Protein AF-A0A383BVF6-F1 (afdb_monomer_lite)

Radius of gyration: 26.87 Å; chains: 1; bounding box: 65×28×79 Å

Foldseek 3Di:
DDKDKFLDDDKAFQQAEQPWDWDLPDPDPVPTDTDGPGPRDIGRAWIKIKDKDKDKDWDDPDVQKIKMKIKMKMKMKTGDDDVQCSHHRLQAKIKIKIKIKIKIKIWGCPDPFKIKIKIKMKIKMKIKIGSDPDLQDPPAWFCNQQDCPNPSHRRHHHFFKIKIKIKMKIKIKMKIWGDPDPVDIDIDIKIKIKMKMWIKIFGWHFPCVPHDDPDPRDGGTDTDDDPPDPGIDTDIDIDMDMDD

Sequence (244 aa):
LRSQNNNGHLNAYRIFNVDDVNFFWLNDSSLWHSTKSGDSSHVPMNTSNNLSVLGKLSFNVFRGIRFSALYSYSDDSWFGYDHSFKYNPDGRAGSYKNTHYTALQLNHMITPKLFYELKLSSVNNYSGVYLYKDPLDTNYIHDFHLNNYGSGFFTGGQQKDHTKRTMIDETYKFDLTWQANHSHSFKLGILSIAHDIDNKWRQIRNKFEGEYVEDPLTYEPEVFGGDSTVYADIYEVKPQEAAA

pLDDT: mean 94.11, std 5.58, range [62.75, 98.62]

Organism: NCBI:txid408172

Structure (mmCIF, N/CA/C/O backbone):
data_AF-A0A383BVF6-F1
#
_entry.id   AF-A0A383BVF6-F1
#
loop_
_atom_site.group_PDB
_atom_site.id
_atom_site.type_symbol
_atom_site.label_atom_id
_atom_site.label_alt_id
_atom_site.label_comp_id
_atom_site.label_asym_id
_atom_site.label_entity_id
_atom_site.label_seq_id
_atom_site.pdbx_PDB_ins_code
_atom_site.Cartn_x
_atom_site.Cartn_y
_atom_site.Cartn_z
_atom_site.occupancy
_atom_site.B_iso_or_equiv
_atom_site.auth_seq_id
_atom_site.auth_comp_id
_atom_site.auth_asym_id
_atom_site.auth_atom_id
_atom_site.pdbx_PDB_model_num
ATOM 1 N N . LEU A 1 1 ? -22.230 -1.081 -1.379 1.00 91.38 1 LEU A N 1
ATOM 2 C CA . LEU A 1 1 ? -21.160 -1.326 -2.370 1.00 91.38 1 LEU A CA 1
ATOM 3 C C . LEU A 1 1 ? -20.984 -0.059 -3.190 1.00 91.38 1 LEU A C 1
ATOM 5 O O . LEU A 1 1 ? -21.985 0.504 -3.615 1.00 91.38 1 LEU A O 1
ATOM 9 N N . ARG A 1 2 ? -19.748 0.388 -3.385 1.00 94.81 2 ARG A N 1
ATOM 10 C CA . ARG A 1 2 ? -19.378 1.505 -4.255 1.00 94.81 2 ARG A CA 1
ATOM 11 C C . ARG A 1 2 ? -18.235 1.036 -5.148 1.00 94.81 2 ARG A C 1
ATOM 13 O O . ARG A 1 2 ? -17.277 0.474 -4.633 1.00 94.81 2 ARG A O 1
ATOM 20 N N . SER A 1 3 ? -18.349 1.262 -6.450 1.00 96.88 3 SER A N 1
ATOM 21 C CA . SER A 1 3 ? -17.288 1.013 -7.426 1.00 96.88 3 SER A CA 1
ATOM 22 C C . SER A 1 3 ? -17.131 2.260 -8.286 1.00 96.88 3 SER A C 1
ATOM 24 O O . SER A 1 3 ? -18.131 2.873 -8.664 1.00 96.88 3 SER A O 1
ATOM 26 N N . GLN A 1 4 ? -15.893 2.682 -8.515 1.00 96.50 4 GLN A N 1
ATOM 27 C CA . GLN A 1 4 ? -15.555 3.862 -9.300 1.00 96.50 4 GLN A CA 1
ATOM 28 C C . GLN A 1 4 ? -14.344 3.559 -10.173 1.00 96.50 4 GLN A C 1
ATOM 30 O O . GLN A 1 4 ? -13.376 2.968 -9.702 1.00 96.50 4 GLN A O 1
ATOM 35 N N . ASN A 1 5 ? -14.408 4.007 -11.421 1.00 97.06 5 ASN A N 1
ATOM 36 C CA . ASN A 1 5 ? -13.278 4.072 -12.334 1.00 97.06 5 ASN A CA 1
ATOM 37 C C . ASN A 1 5 ? -13.163 5.530 -12.790 1.00 97.06 5 ASN A C 1
ATOM 39 O O . ASN A 1 5 ? -14.128 6.097 -13.310 1.00 97.06 5 ASN A O 1
ATOM 43 N N . ASN A 1 6 ? -12.019 6.145 -12.524 1.00 95.88 6 ASN A N 1
ATOM 44 C CA . ASN A 1 6 ? -11.724 7.526 -12.851 1.00 95.88 6 ASN A CA 1
ATOM 45 C C . ASN A 1 6 ? -10.484 7.572 -13.741 1.00 95.88 6 ASN A C 1
ATOM 47 O O . ASN A 1 6 ? -9.416 7.134 -13.330 1.00 95.88 6 ASN A O 1
ATOM 51 N N . ASN A 1 7 ? -10.611 8.160 -14.930 1.00 94.94 7 ASN A N 1
ATOM 52 C CA . ASN A 1 7 ? -9.482 8.347 -15.843 1.00 94.94 7 ASN A CA 1
ATOM 53 C C . ASN A 1 7 ? -8.730 9.667 -15.608 1.00 94.94 7 ASN A C 1
ATOM 55 O O . ASN A 1 7 ? -7.681 9.894 -16.203 1.00 94.94 7 ASN A O 1
ATOM 59 N N . GLY A 1 8 ? -9.258 10.543 -14.751 1.00 93.00 8 GLY A N 1
ATOM 60 C CA . GLY A 1 8 ? -8.672 11.848 -14.489 1.00 93.00 8 GLY A CA 1
ATOM 61 C C . GLY A 1 8 ? -8.693 12.783 -15.706 1.00 93.00 8 GLY A C 1
ATOM 62 O O . GLY A 1 8 ? -9.510 12.642 -16.613 1.00 93.00 8 GLY A O 1
ATOM 63 N N . HIS A 1 9 ? -7.829 13.797 -15.684 1.00 93.06 9 HIS A N 1
ATOM 64 C CA . HIS A 1 9 ? -7.763 14.871 -16.690 1.00 93.06 9 HIS A CA 1
ATOM 65 C C . HIS A 1 9 ? -6.346 15.105 -17.239 1.00 93.06 9 HIS A C 1
ATOM 67 O O . HIS A 1 9 ? -6.164 15.894 -18.165 1.00 93.06 9 HIS A O 1
ATOM 73 N N . LEU A 1 10 ? -5.340 14.450 -16.656 1.00 95.75 10 LEU A N 1
ATOM 74 C CA . LEU A 1 10 ? -3.943 14.548 -17.055 1.00 95.75 10 LEU A CA 1
ATOM 75 C C . LEU A 1 10 ? -3.616 13.351 -17.935 1.00 95.75 10 LEU A C 1
ATOM 77 O O . LEU A 1 10 ? -3.885 12.210 -17.569 1.00 95.75 10 LEU A O 1
ATOM 81 N N . ASN A 1 11 ? -3.028 13.622 -19.095 1.00 94.94 11 ASN A N 1
ATOM 82 C CA . ASN A 1 11 ? -2.809 12.625 -20.133 1.00 94.94 11 ASN A CA 1
ATOM 83 C C . ASN A 1 11 ? -1.356 12.651 -20.620 1.00 94.94 11 ASN A C 1
ATOM 85 O O . ASN A 1 11 ? -0.720 13.708 -20.678 1.00 94.94 11 ASN A O 1
ATOM 89 N N . ALA A 1 12 ? -0.878 11.476 -21.007 1.00 95.88 12 ALA A N 1
ATOM 90 C CA . ALA A 1 12 ? 0.355 11.220 -21.731 1.00 95.88 12 ALA A CA 1
ATOM 91 C C . ALA A 1 12 ? 0.067 11.020 -23.218 1.00 95.88 12 ALA A C 1
ATOM 93 O O . ALA A 1 12 ? -1.075 10.790 -23.629 1.00 95.88 12 ALA A O 1
ATOM 94 N N . TYR A 1 13 ? 1.147 11.041 -23.989 1.00 96.50 13 TYR A N 1
ATOM 95 C CA . TYR A 1 13 ? 1.193 10.493 -25.336 1.00 96.50 13 TYR A CA 1
ATOM 96 C C . TYR A 1 13 ? 2.171 9.325 -25.328 1.00 96.50 13 TYR A C 1
ATOM 98 O O . TYR A 1 13 ? 3.324 9.520 -24.959 1.00 96.50 13 TYR A O 1
ATOM 106 N N . ARG A 1 14 ? 1.757 8.127 -25.735 1.00 96.81 14 ARG A N 1
ATOM 107 C CA . ARG A 1 14 ? 2.667 6.980 -25.852 1.00 96.81 14 ARG A CA 1
ATOM 108 C C . ARG A 1 14 ? 3.522 7.119 -27.114 1.00 96.81 14 ARG A C 1
ATOM 110 O O . ARG A 1 14 ? 3.233 6.530 -28.148 1.00 96.81 14 ARG A O 1
ATOM 117 N N . ILE A 1 15 ? 4.537 7.977 -27.049 1.00 95.75 15 ILE A N 1
ATOM 118 C CA . ILE A 1 15 ? 5.488 8.198 -28.150 1.00 95.75 15 ILE A CA 1
ATOM 119 C C . ILE A 1 15 ? 6.616 7.168 -28.086 1.00 95.75 15 ILE A C 1
ATOM 121 O O . ILE A 1 15 ? 7.079 6.707 -29.128 1.00 95.75 15 ILE A O 1
ATOM 125 N N . PHE A 1 16 ? 7.031 6.812 -26.870 1.00 95.50 16 PHE A N 1
ATOM 126 C CA . PHE A 1 16 ? 8.099 5.860 -26.612 1.00 95.50 16 PHE A CA 1
ATOM 127 C C . PHE A 1 16 ? 7.565 4.629 -25.886 1.00 95.50 16 PHE A C 1
ATOM 129 O O . PHE A 1 16 ? 6.744 4.761 -24.973 1.00 95.50 16 PHE A O 1
ATOM 136 N N . ASN A 1 17 ? 8.063 3.460 -26.276 1.00 95.62 17 ASN A N 1
ATOM 137 C CA . ASN A 1 17 ? 7.961 2.244 -25.477 1.00 95.62 17 ASN A CA 1
ATOM 138 C C . ASN A 1 17 ? 9.108 2.186 -24.461 1.00 95.62 17 ASN A C 1
ATOM 140 O O . ASN A 1 17 ? 10.063 2.962 -24.519 1.00 95.62 17 ASN A O 1
ATOM 144 N N . VAL A 1 18 ? 9.015 1.262 -23.506 1.00 95.00 18 VAL A N 1
ATOM 145 C CA . VAL A 1 18 ? 10.017 1.134 -22.441 1.00 95.00 18 VAL A CA 1
ATOM 146 C C . VAL A 1 18 ? 11.408 0.784 -22.985 1.00 95.00 18 VAL A C 1
ATOM 148 O O . VAL A 1 18 ? 12.400 1.236 -22.431 1.00 95.00 18 VAL A O 1
ATOM 151 N N . ASP A 1 19 ? 11.503 0.044 -24.082 1.00 93.62 19 ASP A N 1
ATOM 152 C CA . ASP A 1 19 ? 12.745 -0.425 -24.707 1.00 93.62 19 ASP A CA 1
ATOM 153 C C . ASP A 1 19 ? 13.315 0.534 -25.766 1.00 93.62 19 ASP A C 1
ATOM 155 O O . ASP A 1 19 ? 14.373 0.269 -26.341 1.00 93.62 19 ASP A O 1
ATOM 159 N N . ASP A 1 20 ? 12.672 1.682 -26.000 1.00 93.00 20 ASP A N 1
ATOM 160 C CA . ASP A 1 20 ? 13.193 2.679 -26.929 1.00 93.00 20 ASP A CA 1
ATOM 161 C C . ASP A 1 20 ? 14.529 3.266 -26.442 1.00 93.00 20 ASP A C 1
ATOM 163 O O . ASP A 1 20 ? 14.805 3.413 -25.246 1.00 93.00 20 ASP A O 1
ATOM 167 N N . VAL A 1 21 ? 15.384 3.609 -27.409 1.00 87.69 21 VAL A N 1
ATOM 168 C CA . VAL A 1 21 ? 16.718 4.170 -27.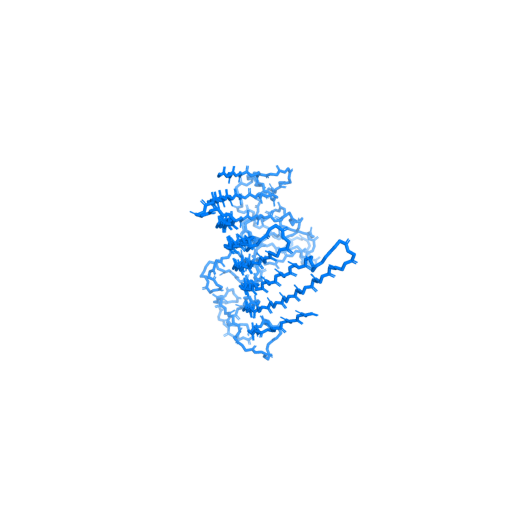168 1.00 87.69 21 VAL A CA 1
ATOM 169 C C . VAL A 1 21 ? 16.852 5.519 -27.851 1.00 87.69 21 VAL A C 1
ATOM 171 O O . VAL A 1 21 ? 16.513 5.689 -29.029 1.00 87.69 21 VAL A O 1
ATOM 174 N N . ASN A 1 22 ? 17.403 6.472 -27.105 1.00 85.00 22 ASN A N 1
ATOM 175 C CA . ASN A 1 22 ? 17.587 7.849 -27.527 1.00 85.00 22 ASN A CA 1
ATOM 176 C C . ASN A 1 22 ? 18.965 8.336 -27.088 1.00 85.00 22 ASN A C 1
ATOM 178 O O . ASN A 1 22 ? 19.351 8.044 -25.971 1.00 85.00 22 ASN A O 1
ATOM 182 N N . PHE A 1 23 ? 19.682 9.085 -27.926 1.00 82.12 23 PHE A N 1
ATOM 183 C CA . PHE A 1 23 ? 21.048 9.561 -27.668 1.00 82.12 23 PHE A CA 1
ATOM 184 C C . PHE A 1 23 ? 21.129 11.091 -27.765 1.00 82.12 23 PHE A C 1
ATOM 186 O O . PHE A 1 23 ? 21.803 11.636 -28.635 1.00 82.12 23 PHE A O 1
ATOM 193 N N . PHE A 1 24 ? 20.426 11.804 -26.882 1.00 80.31 24 PHE A N 1
ATOM 194 C CA . PHE A 1 24 ? 20.401 13.279 -26.879 1.00 80.31 24 PHE A CA 1
ATOM 195 C C . PHE A 1 24 ? 21.544 13.930 -26.081 1.00 80.31 24 PHE A C 1
ATOM 197 O O . PHE A 1 24 ? 21.598 15.150 -25.954 1.00 80.31 24 PHE A O 1
ATOM 204 N N . TRP A 1 25 ? 22.456 13.131 -25.525 1.00 75.88 25 TRP A N 1
ATOM 205 C CA . TRP A 1 25 ? 23.575 13.595 -24.694 1.00 75.88 25 TRP A CA 1
ATOM 206 C C . TRP A 1 25 ? 24.916 13.660 -25.430 1.00 75.88 25 TRP A C 1
ATOM 208 O O . TRP A 1 25 ? 25.925 14.024 -24.830 1.00 75.88 25 TRP A O 1
ATOM 218 N N . LEU A 1 26 ? 24.967 13.272 -26.707 1.00 81.38 26 LEU A N 1
ATOM 219 C CA . LEU A 1 26 ? 26.198 13.352 -27.489 1.00 81.38 26 LEU A CA 1
ATOM 220 C C . LEU A 1 26 ? 26.511 14.815 -27.828 1.00 81.38 26 LEU A C 1
ATOM 222 O O . LEU A 1 26 ? 25.617 15.572 -28.207 1.00 81.38 26 LEU A O 1
ATOM 226 N N . ASN A 1 27 ? 27.789 15.194 -27.714 1.00 84.25 27 ASN A N 1
ATOM 227 C CA . ASN A 1 27 ? 28.260 16.557 -27.999 1.00 84.25 27 ASN A CA 1
ATOM 228 C C . ASN A 1 27 ? 28.007 16.977 -29.455 1.00 84.25 27 ASN A C 1
ATOM 230 O O . ASN A 1 27 ? 27.776 18.152 -29.729 1.00 84.25 27 ASN A O 1
ATOM 234 N N . ASP A 1 28 ? 28.075 16.020 -30.381 1.00 87.44 28 ASP A N 1
ATOM 235 C CA . ASP A 1 28 ? 27.748 16.225 -31.787 1.00 87.44 28 ASP A CA 1
ATOM 236 C C . ASP A 1 28 ? 26.269 15.895 -32.023 1.00 87.44 28 ASP A C 1
ATOM 238 O O . ASP A 1 28 ? 25.849 14.739 -31.918 1.00 87.44 28 ASP A O 1
ATOM 242 N N . SER A 1 29 ? 25.480 16.919 -32.350 1.00 84.88 29 SER A N 1
ATOM 243 C CA . SER A 1 29 ? 24.044 16.783 -32.599 1.00 84.88 29 SER A CA 1
ATOM 244 C C . SER A 1 29 ? 23.711 15.983 -33.857 1.00 84.88 29 SER A C 1
ATOM 246 O O . SER A 1 29 ? 22.593 15.487 -33.977 1.00 84.88 29 SER A O 1
ATOM 248 N N . SER A 1 30 ? 24.665 15.798 -34.774 1.00 87.44 30 SER A N 1
ATOM 249 C CA . SER A 1 30 ? 24.476 14.937 -35.947 1.00 87.44 30 SER A CA 1
ATOM 250 C C . SER A 1 30 ? 24.428 13.446 -35.593 1.00 87.44 30 SER A C 1
ATOM 252 O O . SER A 1 30 ? 23.906 12.650 -36.371 1.00 87.44 30 SER A O 1
ATOM 254 N N . LEU A 1 31 ? 24.920 13.076 -34.406 1.00 85.38 31 LEU A N 1
ATOM 255 C CA . LEU A 1 31 ? 24.895 11.708 -33.884 1.00 85.38 31 LEU A CA 1
ATOM 256 C C . LEU A 1 31 ? 23.654 11.420 -33.032 1.00 85.38 31 LEU A C 1
ATOM 258 O O . LEU A 1 31 ? 23.502 10.312 -32.516 1.00 85.38 31 LEU A O 1
ATOM 262 N N . TRP A 1 32 ? 22.769 12.403 -32.853 1.00 87.69 32 TRP A N 1
ATOM 263 C CA . TRP A 1 32 ? 21.544 12.198 -32.096 1.00 87.69 32 TRP A CA 1
ATOM 264 C C . TRP A 1 32 ? 20.633 11.222 -32.829 1.00 87.69 32 TRP A C 1
ATOM 266 O O . TRP A 1 32 ? 20.231 11.438 -33.971 1.00 87.69 32 TRP A O 1
ATOM 276 N N . HIS A 1 33 ? 20.269 10.155 -32.131 1.00 85.31 33 HIS A N 1
ATOM 277 C CA . HIS A 1 33 ? 19.358 9.134 -32.623 1.00 85.31 33 HIS A CA 1
ATOM 278 C C . HIS A 1 33 ? 18.203 8.958 -31.641 1.00 85.31 33 HIS A C 1
ATOM 280 O O . HIS A 1 33 ? 18.385 9.106 -30.434 1.00 85.31 33 HIS A O 1
ATOM 286 N N . SER A 1 34 ? 17.012 8.668 -32.161 1.00 87.62 34 SER A N 1
ATOM 287 C CA . SER A 1 34 ? 15.789 8.529 -31.377 1.00 87.62 34 SER A CA 1
ATOM 288 C C . SER A 1 34 ? 14.908 7.449 -31.981 1.00 87.62 34 SER A C 1
ATOM 290 O O . SER A 1 34 ? 14.438 7.589 -33.111 1.00 87.62 34 SER A O 1
ATOM 292 N N . THR A 1 35 ? 14.676 6.391 -31.213 1.00 90.25 35 THR A N 1
ATOM 293 C CA . THR A 1 35 ? 13.701 5.354 -31.557 1.00 90.25 35 THR A CA 1
ATOM 294 C C . THR A 1 35 ? 12.371 5.747 -30.931 1.00 90.25 35 THR A C 1
ATOM 296 O O . THR A 1 35 ? 12.330 6.066 -29.748 1.00 90.25 35 THR A O 1
ATOM 299 N N . LYS A 1 36 ? 11.310 5.810 -31.737 1.00 92.25 36 LYS A N 1
ATOM 300 C CA . LYS A 1 36 ? 9.953 6.189 -31.316 1.00 92.25 36 LYS A CA 1
ATOM 301 C C . LYS A 1 36 ? 8.996 5.099 -31.763 1.00 92.25 36 LYS A C 1
ATOM 303 O O . LYS A 1 36 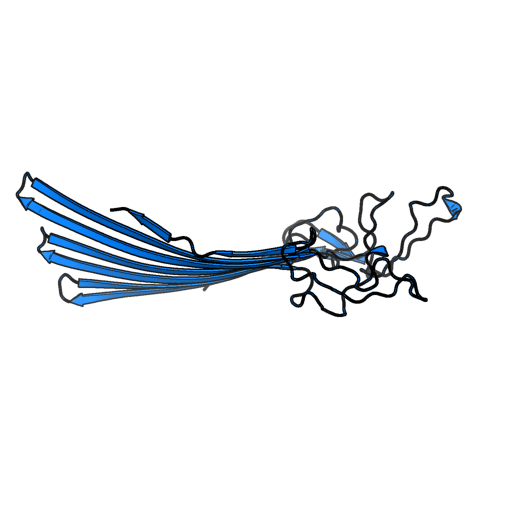? 8.362 5.233 -32.809 1.00 92.25 36 LYS A O 1
ATOM 308 N N . SER A 1 37 ? 8.974 3.989 -31.038 1.00 95.06 37 SER A N 1
ATOM 309 C CA . SER A 1 37 ? 8.180 2.816 -31.413 1.00 95.06 37 SER A CA 1
ATOM 310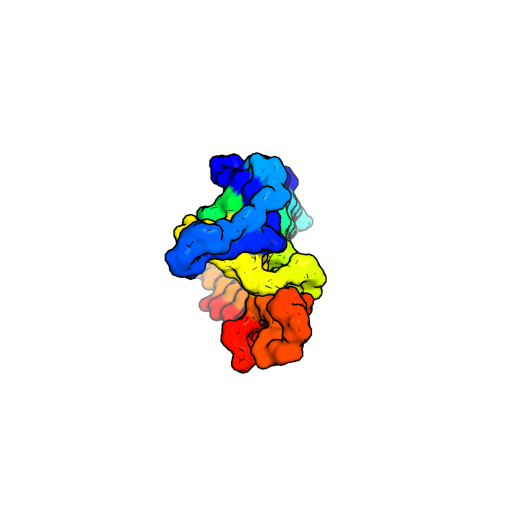 C C . SER A 1 37 ? 6.773 2.808 -30.802 1.00 95.06 37 SER A C 1
ATOM 312 O O . SER A 1 37 ? 5.997 1.885 -31.056 1.00 95.06 37 SER A O 1
ATOM 314 N N . GLY A 1 38 ? 6.411 3.837 -30.027 1.00 93.38 38 GLY A N 1
ATOM 315 C CA . GLY A 1 38 ? 5.082 3.979 -29.438 1.00 93.38 38 GLY A CA 1
ATOM 316 C C . GLY A 1 38 ? 3.970 4.211 -30.471 1.00 93.38 38 GLY A C 1
ATOM 317 O O . GLY A 1 38 ? 4.177 4.754 -31.557 1.00 93.38 38 GLY A O 1
ATOM 318 N N . ASP A 1 39 ? 2.744 3.839 -30.102 1.00 96.19 39 ASP A N 1
ATOM 319 C CA . ASP A 1 39 ? 1.547 3.932 -30.954 1.00 96.19 39 ASP A CA 1
ATOM 320 C C . ASP A 1 39 ? 0.956 5.356 -31.073 1.00 96.19 39 ASP A C 1
ATOM 322 O O . ASP A 1 39 ? -0.064 5.558 -31.733 1.00 96.19 39 ASP A O 1
ATOM 326 N N . SER A 1 40 ? 1.584 6.354 -30.440 1.00 94.69 40 SER A N 1
ATOM 327 C CA . SER A 1 40 ? 1.131 7.751 -30.357 1.00 94.69 40 SER A CA 1
ATOM 328 C C . SER A 1 40 ? -0.258 7.941 -29.730 1.00 94.69 40 SER A C 1
ATOM 330 O O . SER A 1 40 ? -0.877 8.996 -29.889 1.00 94.69 40 SER A O 1
ATOM 332 N N . SER A 1 41 ? -0.754 6.946 -28.992 1.00 96.38 41 SER A N 1
ATOM 333 C CA . SER A 1 41 ? -2.055 7.008 -28.333 1.00 96.38 41 SER A CA 1
ATOM 334 C C . SER A 1 41 ? -2.059 7.953 -27.131 1.00 96.38 41 SER A C 1
ATOM 336 O O . SER A 1 41 ? -1.041 8.215 -26.482 1.00 96.38 41 SER A O 1
ATOM 338 N N . HIS A 1 42 ? -3.248 8.464 -26.820 1.00 95.06 42 HIS A N 1
ATOM 339 C CA . HIS A 1 42 ? -3.502 9.195 -25.588 1.00 95.06 42 HIS A CA 1
ATOM 340 C C . HIS A 1 42 ? -3.726 8.227 -24.430 1.00 95.06 42 HIS A C 1
ATOM 342 O O . HIS A 1 42 ? -4.656 7.421 -24.466 1.00 95.06 42 HIS A O 1
ATOM 348 N N . VAL A 1 43 ? -2.920 8.362 -23.377 1.00 96.56 43 VAL A N 1
ATOM 349 C CA . VAL A 1 43 ? -2.998 7.500 -22.192 1.00 96.56 43 VAL A CA 1
ATOM 350 C C . VAL A 1 43 ? -3.295 8.352 -20.958 1.00 96.56 43 VAL A C 1
ATOM 352 O O . VAL A 1 43 ? -2.519 9.262 -20.654 1.00 96.56 43 VAL A O 1
ATOM 355 N N . PRO A 1 44 ? -4.387 8.100 -20.217 1.00 96.44 44 PRO A N 1
ATOM 356 C CA . PRO A 1 44 ? -4.652 8.825 -18.984 1.00 96.44 44 PRO A CA 1
ATOM 357 C C . PRO A 1 44 ? -3.584 8.503 -17.932 1.00 96.44 44 PRO A C 1
ATOM 359 O O . PRO A 1 44 ? -3.148 7.363 -17.777 1.00 96.44 44 PRO A O 1
ATOM 362 N N . MET A 1 45 ? -3.132 9.523 -17.207 1.00 95.19 45 MET A N 1
ATOM 363 C CA . MET A 1 45 ? -2.016 9.412 -16.267 1.00 95.19 45 MET A CA 1
ATOM 364 C C . MET A 1 45 ? -2.404 9.634 -14.809 1.00 95.19 45 MET A C 1
ATOM 366 O O . MET A 1 45 ? -1.597 9.319 -13.945 1.00 95.19 45 MET A O 1
ATOM 370 N N . ASN A 1 46 ? -3.585 10.162 -14.511 1.00 96.12 46 ASN A N 1
ATOM 371 C CA . ASN A 1 46 ? -4.072 10.297 -13.140 1.00 96.12 46 ASN A CA 1
ATOM 372 C C . ASN A 1 46 ? -5.334 9.462 -12.923 1.00 96.12 46 ASN A C 1
ATOM 374 O O . ASN A 1 46 ? -6.410 9.998 -12.651 1.00 96.12 46 ASN A O 1
ATOM 378 N N . THR A 1 47 ? -5.191 8.149 -13.093 1.00 97.25 47 THR A N 1
ATOM 379 C CA . THR A 1 47 ? -6.301 7.201 -13.013 1.00 97.25 47 THR A CA 1
ATOM 380 C C . THR A 1 47 ? -6.477 6.641 -11.607 1.00 97.25 47 THR A C 1
ATOM 382 O O . THR A 1 47 ? -5.514 6.523 -10.848 1.00 97.25 47 THR A O 1
ATOM 385 N N . SER A 1 48 ? -7.703 6.260 -11.256 1.00 97.75 48 SER A N 1
ATOM 386 C CA . SER A 1 48 ? -7.985 5.477 -10.056 1.00 97.75 48 SER A CA 1
ATOM 387 C C . SER A 1 48 ? -9.134 4.498 -10.278 1.00 97.75 48 SER A C 1
ATOM 389 O O . SER A 1 48 ? -10.165 4.843 -10.852 1.00 97.75 48 SER A O 1
ATOM 391 N N . ASN A 1 49 ? -8.972 3.279 -9.774 1.00 98.19 49 ASN A N 1
ATOM 392 C CA . ASN A 1 49 ? -10.021 2.279 -9.647 1.00 98.19 49 ASN A CA 1
ATOM 393 C C . ASN A 1 49 ? -10.246 2.019 -8.163 1.00 98.19 49 ASN A C 1
ATOM 395 O O . ASN A 1 49 ? -9.308 1.697 -7.440 1.00 98.19 49 ASN A O 1
ATOM 399 N N . ASN A 1 50 ? -11.482 2.181 -7.703 1.00 97.94 50 ASN A N 1
ATOM 400 C CA . ASN A 1 50 ? -11.810 2.121 -6.286 1.00 97.94 50 ASN A CA 1
ATOM 401 C C . ASN A 1 50 ? -13.035 1.244 -6.062 1.00 97.94 50 ASN A C 1
ATOM 403 O O . ASN A 1 50 ? -14.110 1.497 -6.615 1.00 97.94 50 ASN A O 1
ATOM 407 N N . LEU A 1 51 ? -12.894 0.247 -5.199 1.00 98.25 51 LEU A N 1
ATOM 408 C CA . LEU A 1 51 ? -13.960 -0.625 -4.737 1.00 98.25 51 LEU A CA 1
ATOM 409 C C . LEU A 1 51 ? -14.113 -0.460 -3.227 1.00 98.25 51 LEU A C 1
ATOM 411 O O . LEU A 1 51 ? -13.138 -0.452 -2.482 1.00 98.25 51 LEU A O 1
ATOM 415 N N . SER A 1 52 ? -15.345 -0.321 -2.744 1.00 97.81 52 SER A N 1
ATOM 416 C CA . SER A 1 52 ? -15.623 -0.248 -1.308 1.00 97.81 52 SER A CA 1
ATOM 417 C C . SER A 1 52 ? -16.915 -0.983 -0.955 1.00 97.81 52 SER A C 1
ATOM 419 O O . SER A 1 52 ? -17.991 -0.716 -1.504 1.00 97.81 52 SER A O 1
ATOM 421 N N . VAL A 1 53 ? -16.828 -1.892 0.008 1.00 98.19 53 VAL A N 1
ATOM 422 C CA . VAL A 1 53 ? -17.942 -2.661 0.566 1.00 98.19 53 VAL A CA 1
ATOM 423 C C . VAL A 1 53 ? -18.017 -2.377 2.055 1.00 98.19 53 VAL A C 1
ATOM 425 O O . VAL A 1 53 ? -17.013 -2.451 2.746 1.00 98.19 53 VAL A O 1
ATOM 428 N N . LEU A 1 54 ? -19.215 -2.075 2.549 1.00 98.12 54 LEU A N 1
ATOM 429 C CA . LEU A 1 54 ? -19.475 -1.865 3.967 1.00 98.12 54 LEU A CA 1
ATOM 430 C C . LEU A 1 54 ? -20.714 -2.663 4.356 1.00 98.12 54 LEU A C 1
ATOM 432 O O . LEU A 1 54 ? -21.769 -2.509 3.737 1.00 98.12 54 LEU A O 1
ATOM 436 N N . GLY A 1 55 ? -20.581 -3.487 5.386 1.00 98.19 55 GLY A N 1
ATOM 437 C CA . GLY A 1 55 ? -21.669 -4.213 6.020 1.00 98.19 55 GLY A CA 1
ATOM 438 C C . GLY A 1 55 ? -21.705 -3.885 7.504 1.00 98.19 55 GLY A C 1
ATOM 439 O O . GLY A 1 55 ? -20.690 -3.979 8.188 1.00 98.19 55 GLY A O 1
ATOM 440 N N . LYS A 1 56 ? -22.877 -3.507 8.015 1.00 98.06 56 LYS A N 1
ATOM 441 C CA . LYS A 1 56 ? -23.099 -3.293 9.445 1.00 98.06 56 LYS A CA 1
ATOM 442 C C . LYS A 1 56 ? -24.322 -4.068 9.889 1.00 98.06 56 LYS A C 1
ATOM 444 O O . LYS A 1 56 ? -25.402 -3.891 9.335 1.00 98.06 56 LYS A O 1
ATOM 449 N N . LEU A 1 57 ? -24.155 -4.866 10.930 1.00 97.62 57 LEU A N 1
ATOM 450 C CA . LEU A 1 57 ? -25.231 -5.553 11.621 1.00 97.62 57 LEU A CA 1
ATOM 451 C C . LEU A 1 57 ? -25.330 -5.004 13.040 1.00 97.62 57 LEU A C 1
ATOM 453 O O . LEU A 1 57 ? -24.328 -4.677 13.678 1.00 97.62 57 LEU A O 1
ATOM 457 N N . SER A 1 58 ? -26.546 -4.816 13.534 1.00 96.19 58 SER A N 1
ATOM 458 C CA . SER A 1 58 ? -26.781 -4.286 14.875 1.00 96.19 58 SER A CA 1
ATOM 459 C C . SER A 1 58 ? -28.055 -4.881 15.440 1.00 96.19 58 SER A C 1
ATOM 461 O O . SER A 1 58 ? -29.101 -4.818 14.800 1.00 96.19 58 SER A O 1
ATOM 463 N N . PHE A 1 59 ? -27.960 -5.432 16.643 1.00 94.56 59 PHE A N 1
ATOM 464 C CA . PHE A 1 59 ? -29.044 -6.159 17.285 1.00 94.56 59 PHE A CA 1
ATOM 465 C C . PHE A 1 59 ? -29.172 -5.727 18.741 1.00 94.56 59 PHE A C 1
ATOM 467 O O . PHE A 1 59 ? -28.175 -5.501 19.430 1.00 94.56 59 PHE A O 1
ATOM 474 N N . ASN A 1 60 ? -30.409 -5.668 19.218 1.00 93.56 60 ASN A N 1
ATOM 475 C CA . ASN A 1 60 ? -30.701 -5.629 20.644 1.00 93.56 60 ASN A CA 1
ATOM 476 C C . ASN A 1 60 ? -31.007 -7.067 21.061 1.00 93.56 60 ASN A C 1
ATOM 478 O O . ASN A 1 60 ? -32.111 -7.546 20.819 1.00 93.56 60 ASN A O 1
ATOM 482 N N . VAL A 1 61 ? -30.011 -7.775 21.596 1.00 81.50 61 VAL A N 1
ATOM 483 C CA . VAL A 1 61 ? -30.133 -9.214 21.892 1.00 81.50 61 VAL A CA 1
ATOM 484 C C . VAL A 1 61 ? -31.109 -9.433 23.052 1.00 81.50 61 VAL A C 1
ATOM 486 O O . VAL A 1 61 ? -32.006 -10.264 22.970 1.00 81.50 61 VAL A O 1
ATOM 489 N N . PHE A 1 62 ? -30.979 -8.615 24.099 1.00 88.00 62 PHE A N 1
ATOM 490 C CA . PHE A 1 62 ? -31.870 -8.570 25.258 1.00 88.00 62 PHE A CA 1
ATOM 491 C C . PHE A 1 62 ? -32.091 -7.115 25.684 1.00 88.00 62 PHE A C 1
ATOM 493 O O . PHE A 1 62 ? -31.381 -6.205 25.246 1.00 88.00 62 PHE A O 1
ATOM 500 N N . ARG A 1 63 ? -33.063 -6.867 26.570 1.00 86.50 63 ARG A N 1
ATOM 501 C CA . ARG A 1 63 ? -33.283 -5.528 27.134 1.00 86.50 63 ARG A CA 1
ATOM 502 C C . ARG A 1 63 ? -32.003 -5.044 27.822 1.00 86.50 63 ARG A C 1
ATOM 504 O O . ARG A 1 63 ? -31.531 -5.677 28.755 1.00 86.50 63 ARG A O 1
ATOM 511 N N . GLY A 1 64 ? -31.467 -3.917 27.359 1.00 89.50 64 GLY A N 1
ATOM 512 C CA . GLY A 1 64 ? -30.236 -3.332 27.894 1.00 89.50 64 GLY A CA 1
ATOM 513 C C . GLY A 1 64 ? -28.942 -3.834 27.246 1.00 89.50 64 GLY A C 1
ATOM 514 O O . GLY A 1 64 ? -27.904 -3.257 27.538 1.00 89.50 64 GLY A O 1
ATOM 515 N N . ILE A 1 65 ? -28.968 -4.819 26.339 1.00 95.31 65 ILE A N 1
ATOM 516 C CA . ILE A 1 65 ? -27.771 -5.287 25.617 1.00 95.31 65 ILE A CA 1
ATOM 517 C C . ILE A 1 65 ? -27.918 -5.001 24.125 1.00 95.31 65 ILE A C 1
ATOM 519 O O . ILE A 1 65 ? -28.784 -5.563 23.450 1.00 95.31 65 ILE A O 1
ATOM 523 N N . ARG A 1 66 ? -27.020 -4.169 23.599 1.00 96.31 66 ARG A N 1
ATOM 524 C CA . ARG A 1 66 ? -26.905 -3.877 22.172 1.00 96.31 66 ARG A CA 1
ATOM 525 C C . ARG A 1 66 ? -25.553 -4.343 21.660 1.00 96.31 66 ARG A C 1
ATOM 527 O O . ARG A 1 66 ? -24.517 -3.915 22.155 1.00 96.31 66 ARG A O 1
ATOM 534 N N . PHE A 1 67 ? -25.581 -5.161 20.623 1.00 97.31 67 PHE A N 1
ATOM 535 C CA . PHE A 1 67 ? -24.398 -5.632 19.921 1.00 97.31 67 PHE A CA 1
ATOM 536 C C . PHE A 1 67 ? -24.374 -5.060 18.505 1.00 97.31 67 PHE A C 1
ATOM 538 O O . PHE A 1 67 ? -25.420 -4.927 17.863 1.00 97.31 67 PHE A O 1
ATOM 545 N N . SER A 1 68 ? -23.191 -4.736 17.994 1.00 97.69 68 SER A N 1
ATOM 546 C CA . SER A 1 68 ? -23.006 -4.412 16.586 1.00 97.69 68 SER A CA 1
ATOM 547 C C . SER A 1 68 ? -21.705 -4.969 16.041 1.00 97.69 68 SER A C 1
ATOM 549 O O . SER A 1 68 ? -20.669 -4.866 16.689 1.00 97.69 68 SER A O 1
ATOM 551 N N . ALA A 1 69 ? -21.779 -5.488 14.821 1.00 98.25 69 ALA A N 1
ATOM 552 C CA . ALA A 1 69 ? -20.642 -5.914 14.028 1.00 98.25 69 ALA A CA 1
ATOM 553 C C . ALA A 1 69 ? -20.577 -5.057 12.761 1.00 98.25 69 ALA A C 1
ATOM 555 O O . ALA A 1 69 ? -21.595 -4.808 12.111 1.00 98.25 69 ALA A O 1
ATOM 556 N N . LEU A 1 70 ? -19.386 -4.592 12.423 1.00 98.44 70 LEU A N 1
ATOM 557 C CA . LEU A 1 70 ? -19.089 -3.798 11.244 1.00 98.44 70 LEU A CA 1
ATOM 558 C C . LEU A 1 70 ? -17.949 -4.480 10.499 1.00 98.44 70 LEU A C 1
ATOM 560 O O . LEU A 1 70 ? -16.939 -4.829 11.103 1.00 98.44 70 LEU A O 1
ATOM 564 N N . TYR A 1 71 ? -18.111 -4.634 9.196 1.00 98.56 71 TYR A N 1
ATOM 565 C CA . TYR A 1 71 ? -17.058 -5.078 8.303 1.00 98.56 71 TYR A CA 1
ATOM 566 C C . TYR A 1 71 ? -16.986 -4.134 7.108 1.00 98.56 71 TYR A C 1
ATOM 568 O O . TYR A 1 71 ? -18.005 -3.837 6.480 1.00 98.56 71 TYR A O 1
ATOM 576 N N . SER A 1 72 ? -15.789 -3.655 6.801 1.00 98.50 72 SER A N 1
ATOM 577 C CA . SER A 1 72 ? -15.493 -2.844 5.630 1.00 98.50 72 SER A CA 1
ATOM 578 C C . SER A 1 72 ? -14.353 -3.478 4.852 1.00 98.50 72 SER A C 1
ATOM 580 O O . SER A 1 72 ? -13.369 -3.926 5.431 1.00 98.50 72 SER A O 1
ATOM 582 N N . TYR A 1 73 ? -14.479 -3.470 3.535 1.00 98.56 73 TYR A N 1
ATOM 583 C CA . TYR A 1 73 ? -13.448 -3.897 2.605 1.00 98.56 73 TYR A CA 1
ATOM 584 C C . TYR A 1 73 ? -13.261 -2.814 1.550 1.00 98.56 73 TYR A C 1
ATOM 586 O O . TYR A 1 73 ? -14.247 -2.323 0.991 1.00 98.56 73 TYR A O 1
ATOM 594 N N . SER A 1 74 ? -12.018 -2.443 1.272 1.00 98.38 74 SER A N 1
ATOM 595 C CA . SER A 1 74 ? -11.680 -1.558 0.163 1.00 98.38 74 SER A CA 1
ATOM 596 C C . SER A 1 74 ? -10.525 -2.111 -0.648 1.00 98.38 74 SER A C 1
ATOM 598 O O . SER A 1 74 ? -9.558 -2.614 -0.082 1.00 98.38 74 SER A O 1
ATOM 600 N N . ASP A 1 75 ? -10.632 -1.967 -1.962 1.00 98.44 75 ASP A N 1
ATOM 601 C CA . ASP A 1 75 ? -9.603 -2.344 -2.920 1.00 98.44 75 ASP A CA 1
ATOM 602 C C . ASP A 1 75 ? -9.419 -1.191 -3.902 1.00 98.44 75 ASP A C 1
ATOM 604 O O . ASP A 1 75 ? -10.347 -0.815 -4.620 1.00 98.44 75 ASP A O 1
ATOM 608 N N . ASP A 1 76 ? -8.247 -0.574 -3.853 1.00 98.19 76 ASP A N 1
ATOM 609 C CA . ASP A 1 76 ? -7.934 0.659 -4.556 1.00 98.19 76 ASP A CA 1
ATOM 610 C C . ASP A 1 76 ? -6.655 0.471 -5.376 1.00 98.19 76 ASP A C 1
ATOM 612 O O . ASP A 1 76 ? -5.635 0.013 -4.862 1.00 98.19 76 ASP A O 1
ATOM 616 N N . SER A 1 77 ? -6.672 0.903 -6.631 1.00 98.25 77 SER A N 1
ATOM 617 C CA . SER A 1 77 ? -5.463 1.097 -7.430 1.00 98.25 77 SER A CA 1
ATOM 618 C C . SER A 1 77 ? -5.484 2.464 -8.088 1.00 98.25 77 SER A C 1
ATOM 620 O O . SER A 1 77 ? -6.545 2.985 -8.434 1.00 98.25 77 SER A O 1
ATOM 622 N N . TRP A 1 78 ? -4.325 3.096 -8.214 1.00 97.88 78 TRP A N 1
ATOM 623 C CA . TRP A 1 78 ? -4.226 4.405 -8.842 1.00 97.88 78 TRP A CA 1
ATOM 624 C C . TRP A 1 78 ? -2.845 4.646 -9.428 1.00 97.88 78 TRP A C 1
ATOM 626 O O . TRP A 1 78 ? -1.843 4.075 -8.998 1.00 97.88 78 TRP A O 1
ATOM 636 N N . PHE A 1 79 ? -2.807 5.550 -10.396 1.00 97.06 79 PHE A N 1
ATOM 637 C CA . PHE A 1 79 ? -1.583 6.067 -10.979 1.00 97.06 79 PHE A CA 1
ATOM 638 C C . PHE A 1 79 ? -1.521 7.568 -10.723 1.00 97.06 79 PHE A C 1
ATOM 640 O O . PHE A 1 79 ? -2.467 8.300 -11.011 1.00 97.06 79 PHE A O 1
ATOM 647 N N . GLY A 1 80 ? -0.409 8.028 -10.153 1.00 94.25 80 GLY A N 1
ATOM 648 C CA . GLY A 1 80 ? -0.105 9.452 -10.053 1.00 94.25 80 GLY A CA 1
ATOM 649 C C . GLY A 1 80 ? 0.389 9.997 -11.392 1.00 94.25 80 GLY A C 1
ATOM 650 O O . GLY A 1 80 ? 1.025 9.278 -12.171 1.00 94.25 80 GLY A O 1
ATOM 651 N N . TYR A 1 81 ? 0.119 11.277 -11.655 1.00 95.62 81 TYR A N 1
ATOM 652 C CA . TYR A 1 81 ? 0.749 11.960 -12.779 1.00 95.62 81 TYR A CA 1
ATOM 653 C C . TYR A 1 81 ? 2.229 12.184 -12.479 1.00 95.62 81 TYR A C 1
ATOM 655 O O . TYR A 1 81 ? 2.568 12.838 -11.495 1.00 95.62 81 TYR A O 1
ATOM 663 N N . ASP A 1 82 ? 3.083 11.684 -13.362 1.00 94.94 82 ASP A N 1
ATOM 664 C CA . ASP A 1 82 ? 4.509 11.978 -13.375 1.00 94.94 82 ASP A CA 1
ATOM 665 C C . ASP A 1 82 ? 4.830 12.666 -14.698 1.00 94.94 82 ASP A C 1
ATOM 667 O O . ASP A 1 82 ? 4.691 12.075 -15.772 1.00 94.94 82 ASP A O 1
ATOM 671 N N . HIS A 1 83 ? 5.229 13.936 -14.628 1.00 94.31 83 HIS A N 1
ATOM 672 C CA . HIS A 1 83 ? 5.512 14.711 -15.829 1.00 94.31 83 HIS A CA 1
ATOM 673 C C . HIS A 1 83 ? 6.667 14.110 -16.636 1.00 94.31 83 HIS A C 1
ATOM 675 O O . HIS A 1 83 ? 6.632 14.169 -17.863 1.00 94.31 83 HIS A O 1
ATOM 681 N N . SER A 1 84 ? 7.634 13.480 -15.966 1.00 94.81 84 SER A N 1
ATOM 682 C CA . SER A 1 84 ? 8.825 12.890 -16.580 1.00 94.81 84 SER A CA 1
ATOM 683 C C . SER A 1 84 ? 8.465 11.746 -17.529 1.00 94.81 84 SER A C 1
ATOM 685 O O . SER A 1 84 ? 9.132 11.566 -18.541 1.00 94.81 84 SER A O 1
ATOM 687 N N . PHE A 1 85 ? 7.378 11.018 -17.254 1.00 95.69 85 PHE A N 1
ATOM 688 C CA . PHE A 1 85 ? 6.888 9.892 -18.061 1.00 95.69 85 PHE A CA 1
ATOM 689 C C . PHE A 1 85 ? 5.778 10.281 -19.052 1.00 95.69 85 PHE A C 1
ATOM 691 O O . PHE A 1 85 ? 5.116 9.410 -19.615 1.00 95.69 85 PHE A O 1
ATOM 698 N N . LYS A 1 86 ? 5.560 11.577 -19.324 1.00 95.62 86 LYS A N 1
ATOM 699 C CA . LYS A 1 86 ? 4.505 12.040 -20.249 1.00 95.62 86 LYS A CA 1
ATOM 700 C C . LYS A 1 86 ? 4.590 11.411 -21.653 1.00 95.62 86 LYS A C 1
ATOM 702 O O . LYS A 1 86 ? 3.564 11.340 -22.330 1.00 95.62 86 LYS A O 1
ATOM 707 N N . TYR A 1 87 ? 5.780 10.976 -22.082 1.00 95.44 87 TYR A N 1
ATOM 708 C CA . TYR A 1 87 ? 6.000 10.341 -23.387 1.00 95.44 87 TYR A CA 1
ATOM 709 C C . TYR A 1 87 ? 6.265 8.824 -23.350 1.00 95.44 87 TYR A C 1
ATOM 711 O O . TYR A 1 87 ? 6.258 8.196 -24.406 1.00 95.44 87 TYR A O 1
ATOM 719 N N . ASN A 1 88 ? 6.443 8.251 -22.156 1.00 96.06 88 ASN A N 1
ATOM 720 C CA . ASN A 1 88 ? 6.596 6.816 -21.890 1.00 96.06 88 ASN A CA 1
ATOM 721 C C . ASN A 1 88 ? 5.681 6.435 -20.702 1.00 96.06 88 ASN A C 1
ATOM 723 O O . ASN A 1 88 ? 6.155 6.214 -19.589 1.00 96.06 88 ASN A O 1
ATOM 727 N N . PRO A 1 89 ? 4.347 6.451 -20.867 1.00 96.25 89 PRO A N 1
ATOM 728 C CA . PRO A 1 89 ? 3.427 6.295 -19.740 1.00 96.25 89 PRO A CA 1
ATOM 729 C C . PRO A 1 89 ? 3.447 4.909 -19.087 1.00 96.25 89 PRO A C 1
ATOM 731 O O . PRO A 1 89 ? 2.991 4.806 -17.942 1.00 96.25 89 PRO A O 1
ATOM 734 N N . ASP A 1 90 ? 3.932 3.887 -19.800 1.00 95.94 90 ASP A N 1
ATOM 735 C CA . ASP A 1 90 ? 3.920 2.478 -19.387 1.00 95.94 90 ASP A CA 1
ATOM 736 C C . ASP A 1 90 ? 5.142 2.094 -18.539 1.00 95.94 90 ASP A C 1
ATOM 738 O O . ASP A 1 90 ? 5.108 1.099 -17.824 1.00 95.94 90 ASP A O 1
ATOM 742 N N . GLY A 1 91 ? 6.197 2.914 -18.538 1.00 95.75 91 GLY A N 1
ATOM 743 C CA . GLY A 1 91 ? 7.372 2.731 -17.683 1.00 95.75 91 GLY A CA 1
ATOM 744 C C . GLY A 1 91 ? 7.153 3.085 -16.208 1.00 95.75 91 GLY A C 1
ATOM 745 O O . GLY A 1 91 ? 8.116 3.174 -15.457 1.00 95.75 91 GLY A O 1
ATOM 746 N N . ARG A 1 92 ? 5.922 3.341 -15.766 1.00 96.06 92 ARG A N 1
ATOM 747 C CA . ARG A 1 92 ? 5.625 3.902 -14.441 1.00 96.06 92 ARG A CA 1
ATOM 748 C C . ARG A 1 92 ? 4.983 2.881 -13.505 1.00 96.06 92 ARG A C 1
ATOM 750 O O . ARG A 1 92 ? 4.072 2.151 -13.885 1.00 96.06 92 ARG A O 1
ATOM 757 N N . ALA A 1 93 ? 5.384 2.925 -12.242 1.00 97.00 93 ALA A N 1
ATOM 758 C CA . ALA A 1 93 ? 4.792 2.151 -11.169 1.00 97.00 93 ALA A CA 1
ATOM 759 C C . ALA A 1 93 ? 3.371 2.628 -10.823 1.00 97.00 93 ALA A C 1
ATOM 761 O O . ALA A 1 93 ? 3.074 3.825 -10.757 1.00 97.00 93 ALA A O 1
ATOM 762 N N . GLY A 1 94 ? 2.492 1.662 -10.564 1.00 97.50 94 GLY A N 1
ATOM 763 C CA . GLY A 1 94 ? 1.162 1.896 -10.011 1.00 97.50 94 GLY A CA 1
ATOM 764 C C . GLY A 1 94 ? 1.176 1.801 -8.491 1.00 97.50 94 GLY A C 1
ATOM 765 O O . GLY A 1 94 ? 2.042 1.156 -7.901 1.00 97.50 94 GLY A O 1
ATOM 766 N N . SER A 1 95 ? 0.201 2.437 -7.850 1.00 98.38 95 SER A N 1
ATOM 767 C CA . SER A 1 95 ? -0.072 2.271 -6.425 1.00 98.38 95 SER A CA 1
ATOM 768 C C . SER A 1 95 ? -1.289 1.379 -6.219 1.00 98.38 95 SER A C 1
ATOM 770 O O . SER A 1 95 ? -2.290 1.502 -6.925 1.00 98.38 95 SER A O 1
ATOM 772 N N . TYR A 1 96 ? -1.208 0.505 -5.225 1.00 98.44 96 TYR A N 1
ATOM 773 C CA . TYR A 1 96 ? -2.220 -0.493 -4.904 1.00 98.44 96 TYR A CA 1
ATOM 774 C C . TYR A 1 96 ? -2.441 -0.504 -3.397 1.00 98.44 96 TYR A C 1
ATOM 776 O O . TYR A 1 96 ? -1.482 -0.460 -2.625 1.00 98.44 96 TYR A O 1
ATOM 784 N N . LYS A 1 97 ? -3.694 -0.570 -2.958 1.00 98.38 97 LYS A N 1
ATOM 785 C CA . LYS A 1 97 ? -4.044 -0.626 -1.542 1.00 98.38 97 LYS A CA 1
ATOM 786 C C . LYS A 1 97 ? -5.248 -1.521 -1.329 1.00 98.38 97 LYS A C 1
ATOM 788 O O . LYS A 1 97 ? -6.274 -1.348 -1.977 1.00 98.38 97 LYS A O 1
ATOM 793 N N . ASN A 1 98 ? -5.133 -2.418 -0.364 1.00 98.38 98 ASN A N 1
ATOM 794 C CA . ASN A 1 98 ? -6.219 -3.280 0.054 1.00 98.38 98 ASN A CA 1
ATOM 795 C C . ASN A 1 98 ? -6.410 -3.155 1.565 1.00 98.38 98 ASN A C 1
ATOM 797 O O . ASN A 1 98 ? -5.443 -3.259 2.315 1.00 98.38 98 ASN A O 1
ATOM 801 N N . THR A 1 99 ? -7.637 -2.907 2.017 1.00 98.56 99 THR A N 1
ATOM 802 C CA . THR A 1 99 ? -7.918 -2.702 3.440 1.00 98.56 99 THR A CA 1
ATOM 803 C C . THR A 1 99 ? -9.113 -3.533 3.876 1.00 98.56 99 THR A C 1
ATOM 805 O O . THR A 1 99 ? -10.205 -3.420 3.316 1.00 98.56 99 THR A O 1
ATOM 808 N N . HIS A 1 100 ? -8.918 -4.315 4.931 1.00 98.62 100 HIS A N 1
ATOM 809 C CA . HIS A 1 100 ? -9.964 -4.999 5.672 1.00 98.62 100 HIS A CA 1
ATOM 810 C C . HIS A 1 100 ? -10.119 -4.327 7.032 1.00 98.62 100 HIS A C 1
ATOM 812 O O . HIS A 1 100 ? -9.149 -4.169 7.767 1.00 98.62 100 HIS A O 1
ATOM 818 N N . TYR A 1 101 ? -11.339 -3.952 7.389 1.00 98.62 101 TYR A N 1
ATOM 819 C CA . TYR A 1 101 ? -11.647 -3.393 8.696 1.00 98.62 101 TYR A CA 1
ATOM 820 C C . TYR A 1 101 ? -12.803 -4.154 9.323 1.00 98.62 101 TYR A C 1
ATOM 822 O O . TYR A 1 101 ? -13.886 -4.235 8.748 1.00 98.62 101 TYR A O 1
ATOM 830 N N . THR A 1 102 ? -12.576 -4.683 10.517 1.00 98.62 102 THR A N 1
ATOM 831 C CA . THR A 1 102 ? -13.594 -5.364 11.316 1.00 98.62 102 THR A CA 1
ATOM 832 C C . THR A 1 102 ? -13.730 -4.647 12.645 1.00 98.62 1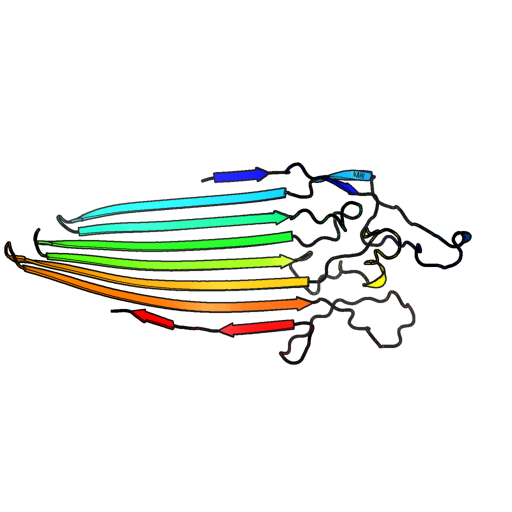02 THR A C 1
ATOM 834 O O . THR A 1 102 ? -12.728 -4.357 13.291 1.00 98.62 102 THR A O 1
ATOM 837 N N . ALA A 1 103 ? -14.958 -4.382 13.083 1.00 98.62 103 ALA A N 1
ATOM 838 C CA . ALA A 1 103 ? -15.220 -3.842 14.408 1.00 98.62 103 ALA A CA 1
ATOM 839 C C . ALA A 1 103 ? -16.425 -4.516 15.061 1.00 98.62 103 ALA A C 1
ATOM 841 O O . ALA A 1 103 ? -17.486 -4.667 14.455 1.00 98.62 103 ALA A O 1
ATOM 842 N N . LEU A 1 104 ? -16.262 -4.886 16.324 1.00 98.44 104 LEU A N 1
ATOM 843 C CA . LEU A 1 104 ? -17.291 -5.425 17.195 1.00 98.44 104 LEU A CA 1
ATOM 844 C C . LEU A 1 104 ? -17.496 -4.454 18.352 1.00 98.44 104 LEU A C 1
ATOM 846 O O . LEU A 1 104 ? -16.542 -3.968 18.954 1.00 98.44 104 LEU A O 1
ATOM 850 N N . GLN A 1 105 ? -18.749 -4.177 18.679 1.00 98.12 105 GLN A N 1
ATOM 851 C CA . GLN A 1 105 ? -19.109 -3.310 19.790 1.00 98.12 105 GLN A CA 1
ATOM 852 C C . GLN A 1 105 ? -20.240 -3.952 20.585 1.00 98.12 105 GLN A C 1
ATOM 854 O O . GLN A 1 105 ? -21.255 -4.372 20.026 1.00 98.12 105 GLN A O 1
ATOM 859 N N . LEU A 1 106 ? -20.068 -3.992 21.899 1.00 97.62 106 LEU A N 1
ATOM 860 C CA . LEU A 1 106 ? -21.050 -4.444 22.867 1.00 97.62 106 LEU A CA 1
ATOM 861 C C . LEU A 1 106 ? -21.326 -3.298 23.836 1.00 97.62 106 LEU A C 1
ATOM 863 O O . LEU A 1 106 ? -20.431 -2.858 24.547 1.00 97.62 106 LEU A O 1
ATOM 867 N N . ASN A 1 107 ? -22.575 -2.856 23.898 1.00 97.06 107 ASN A N 1
ATOM 868 C CA . ASN A 1 107 ? -23.057 -1.925 24.908 1.00 97.06 107 ASN A CA 1
ATOM 869 C C . ASN A 1 107 ? -23.993 -2.678 25.845 1.00 97.06 107 ASN A C 1
ATOM 871 O O . ASN A 1 107 ? -24.989 -3.246 25.388 1.00 97.06 107 ASN A O 1
ATOM 875 N N . HIS A 1 108 ? -23.709 -2.655 27.143 1.00 96.62 108 HIS A N 1
ATOM 876 C CA . HIS A 1 108 ? -24.551 -3.285 28.150 1.00 96.62 108 HIS A CA 1
ATOM 877 C C . HIS A 1 108 ? -24.925 -2.276 29.234 1.00 96.62 108 HIS A C 1
ATOM 879 O O . HIS A 1 108 ? -24.098 -1.811 30.016 1.00 96.62 108 HIS A O 1
ATOM 885 N N . MET A 1 109 ? -26.210 -1.951 29.282 1.00 96.31 109 MET A N 1
ATOM 886 C CA . MET A 1 109 ? -26.844 -1.179 30.335 1.00 96.31 109 MET A CA 1
ATOM 887 C C . MET A 1 109 ? -27.337 -2.131 31.426 1.00 96.31 109 MET A C 1
ATOM 889 O O . MET A 1 109 ? -28.456 -2.636 31.351 1.00 96.31 109 MET A O 1
ATOM 893 N N 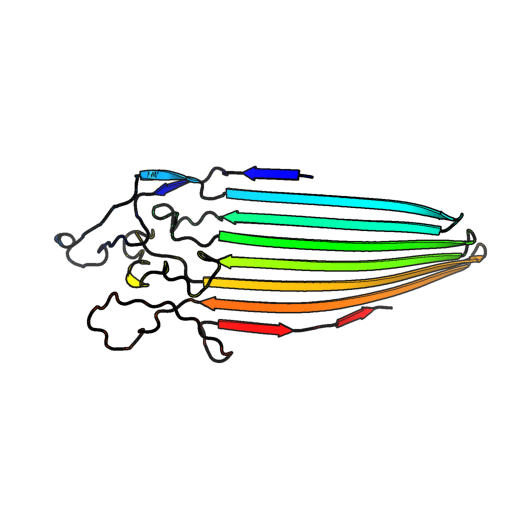. ILE A 1 110 ? -26.499 -2.358 32.439 1.00 94.00 110 ILE A N 1
ATOM 894 C CA . ILE A 1 110 ? -26.830 -3.185 33.610 1.00 94.00 110 ILE A CA 1
ATOM 895 C C . ILE A 1 110 ? -28.004 -2.548 34.369 1.00 94.00 110 ILE A C 1
ATOM 897 O O . ILE A 1 110 ? -28.977 -3.208 34.722 1.00 94.00 110 ILE A O 1
ATOM 901 N N . THR A 1 111 ? -27.934 -1.230 34.578 1.00 93.31 111 THR A N 1
ATOM 902 C CA . THR A 1 111 ? -29.046 -0.392 35.048 1.00 93.31 111 THR A CA 1
ATOM 903 C C . THR A 1 111 ? -29.005 0.953 34.316 1.00 93.31 111 THR A C 1
ATOM 905 O O . THR A 1 111 ? -27.965 1.302 33.760 1.00 93.31 111 THR A O 1
ATOM 908 N N . PRO A 1 112 ? -30.060 1.787 34.364 1.00 92.50 112 PRO A N 1
ATOM 909 C CA . PRO A 1 112 ? -30.003 3.141 33.799 1.00 92.50 112 PRO A CA 1
ATOM 910 C C . PRO A 1 112 ? -28.877 4.026 34.366 1.00 92.50 112 PRO A C 1
ATOM 912 O O . PRO A 1 112 ? -28.547 5.047 33.776 1.00 92.50 112 PRO A O 1
ATOM 915 N N . LYS A 1 113 ? -28.294 3.643 35.511 1.00 95.69 113 LYS A N 1
ATOM 916 C CA . LYS A 1 113 ? -27.193 4.347 36.178 1.00 95.69 113 LYS A CA 1
ATOM 917 C C . LYS A 1 113 ? -25.835 3.664 36.004 1.00 95.69 113 LYS A C 1
ATOM 919 O O . LYS A 1 113 ? -24.832 4.253 36.381 1.00 95.69 113 LYS A O 1
ATOM 924 N N . LEU A 1 114 ? -25.784 2.431 35.501 1.00 96.62 114 LEU A N 1
ATOM 925 C CA . LEU A 1 114 ? -24.564 1.631 35.384 1.00 96.62 114 LEU A CA 1
ATOM 926 C C . LEU A 1 114 ? -24.541 0.942 34.025 1.00 96.62 114 LEU A C 1
ATOM 928 O O . LEU A 1 114 ? -25.337 0.035 33.770 1.00 96.62 114 LEU A O 1
ATOM 932 N N . PHE A 1 115 ? -23.609 1.352 33.177 1.00 97.19 115 PHE A N 1
ATOM 933 C CA . PHE A 1 115 ? -23.444 0.788 31.849 1.00 97.19 115 PHE A CA 1
ATOM 934 C C . PHE A 1 115 ? -21.973 0.729 31.468 1.00 97.19 115 PHE A C 1
ATOM 936 O O . PHE A 1 115 ? -21.167 1.550 31.911 1.00 97.19 115 PHE A O 1
ATOM 943 N N . TYR A 1 116 ? -21.639 -0.245 30.633 1.00 97.50 116 TYR A N 1
ATOM 944 C CA . TYR A 1 116 ? -20.317 -0.354 30.044 1.00 97.50 116 TYR A CA 1
ATOM 945 C C . TYR A 1 116 ? -20.402 -0.608 28.546 1.00 97.50 116 TYR A C 1
ATOM 947 O O . TYR A 1 116 ? -21.416 -1.072 28.010 1.00 97.50 116 TYR A O 1
ATOM 955 N N . GLU A 1 117 ? -19.300 -0.303 27.887 1.00 98.00 117 GLU A N 1
ATOM 956 C CA . GLU A 1 117 ? -19.088 -0.478 26.470 1.00 98.00 117 GLU A CA 1
ATOM 957 C C . GLU A 1 117 ? -17.758 -1.196 26.249 1.00 98.00 117 GLU A C 1
ATOM 959 O O . GLU A 1 117 ? -16.734 -0.833 26.821 1.00 98.00 117 GLU A O 1
ATOM 964 N N . LEU A 1 118 ? -17.787 -2.220 25.403 1.00 98.31 118 LEU A N 1
ATOM 965 C CA . LEU A 1 118 ? -16.609 -2.917 24.910 1.00 98.31 118 LEU A CA 1
ATOM 966 C C . LEU A 1 118 ? -16.551 -2.739 23.394 1.00 98.31 118 LEU A C 1
ATOM 968 O O . LEU A 1 118 ? -17.523 -3.038 22.699 1.00 98.31 118 LEU A O 1
ATOM 972 N N . LYS A 1 119 ? -15.413 -2.276 22.882 1.00 98.50 119 LYS A N 1
ATOM 973 C CA . LYS A 1 119 ? -15.119 -2.146 21.454 1.00 98.50 119 LYS A CA 1
ATOM 974 C C . LYS A 1 119 ? -13.851 -2.921 21.129 1.00 98.50 119 LYS A C 1
ATOM 976 O O . LYS A 1 119 ? -12.828 -2.740 21.782 1.00 98.50 119 LYS A O 1
ATOM 981 N N . LEU A 1 120 ? -13.936 -3.748 20.100 1.00 98.56 120 LEU A N 1
ATOM 982 C CA . LEU A 1 120 ? -12.827 -4.497 19.528 1.00 98.56 120 LEU A CA 1
ATOM 983 C C . LEU A 1 120 ? -12.763 -4.141 18.050 1.00 98.56 120 LEU A C 1
ATOM 985 O O . LEU A 1 120 ? -13.796 -4.174 17.380 1.00 98.56 120 LEU A O 1
ATOM 989 N N . SER A 1 121 ? -11.595 -3.811 17.518 1.00 98.50 121 SER A N 1
ATOM 990 C CA . SER A 1 121 ? -11.445 -3.620 16.078 1.00 98.50 121 SER A CA 1
ATOM 991 C C . SER A 1 121 ? -10.099 -4.082 15.561 1.00 98.50 121 SER A C 1
ATOM 993 O O . SER A 1 121 ? -9.114 -4.023 16.283 1.00 98.50 121 SER A O 1
ATOM 995 N N . SER A 1 122 ? -10.070 -4.501 14.302 1.00 98.62 122 SER A N 1
ATOM 996 C CA . SER A 1 122 ? -8.861 -4.863 13.572 1.00 98.62 122 SER A CA 1
ATOM 997 C C . SER A 1 122 ? -8.884 -4.189 12.202 1.00 98.62 122 SER A C 1
ATOM 999 O O . SER A 1 122 ? -9.890 -4.272 11.487 1.00 98.62 122 SER A O 1
ATOM 1001 N N . VAL A 1 123 ? -7.803 -3.495 11.858 1.00 98.62 123 VAL A N 1
ATOM 1002 C CA . VAL A 1 123 ? -7.542 -2.943 10.526 1.00 98.62 123 VAL A CA 1
ATOM 1003 C C . VAL A 1 123 ? -6.359 -3.709 9.952 1.00 98.62 123 VAL A C 1
ATOM 1005 O O . VAL A 1 123 ? -5.277 -3.644 10.511 1.00 98.62 123 VAL A O 1
ATOM 1008 N N . ASN A 1 124 ? -6.544 -4.398 8.832 1.00 98.56 124 ASN A N 1
ATOM 1009 C CA . ASN A 1 124 ? -5.453 -4.959 8.041 1.00 98.56 124 ASN A CA 1
ATOM 1010 C C . ASN A 1 124 ? -5.354 -4.163 6.741 1.00 98.56 124 ASN A C 1
ATOM 1012 O O . ASN A 1 124 ? -6.285 -4.175 5.933 1.00 98.56 124 ASN A O 1
ATOM 1016 N N . ASN A 1 125 ? -4.254 -3.443 6.565 1.00 98.25 125 ASN A N 1
ATOM 1017 C CA . ASN A 1 125 ? -4.005 -2.580 5.428 1.00 98.25 125 ASN A CA 1
ATOM 1018 C C . ASN A 1 125 ? -2.730 -3.006 4.698 1.00 98.25 125 ASN A C 1
ATOM 1020 O O . ASN A 1 125 ? -1.624 -2.860 5.213 1.00 98.25 125 ASN A O 1
ATOM 1024 N N . TYR A 1 126 ? -2.896 -3.459 3.463 1.00 98.56 126 TYR A N 1
ATOM 1025 C CA . TYR A 1 126 ? -1.818 -3.652 2.509 1.00 98.56 126 TYR A CA 1
ATOM 1026 C C . TYR A 1 126 ? -1.679 -2.411 1.626 1.00 98.56 126 TYR A C 1
ATOM 1028 O O . TYR A 1 126 ? -2.668 -1.921 1.080 1.00 98.56 126 TYR A O 1
ATOM 1036 N N . SER A 1 127 ? -0.453 -1.938 1.426 1.00 98.06 127 SER A N 1
ATOM 1037 C CA . SER A 1 127 ? -0.097 -0.967 0.396 1.00 98.06 127 SER A CA 1
ATOM 1038 C C . SER A 1 127 ? 1.101 -1.450 -0.415 1.00 98.06 127 SER A C 1
ATOM 1040 O O . SER A 1 127 ? 2.031 -2.069 0.102 1.00 98.06 127 SER A O 1
ATOM 1042 N N . GLY A 1 128 ? 1.097 -1.160 -1.710 1.00 98.19 128 GLY A N 1
ATOM 1043 C CA . GLY A 1 128 ? 2.224 -1.448 -2.579 1.00 98.19 128 GLY A CA 1
ATOM 1044 C C . GLY A 1 128 ? 2.369 -0.429 -3.694 1.00 98.19 128 GLY A C 1
ATOM 1045 O O . GLY A 1 128 ? 1.378 0.113 -4.178 1.00 98.19 128 GLY A O 1
ATOM 1046 N N . VAL A 1 129 ? 3.613 -0.172 -4.085 1.00 98.19 129 VAL A N 1
ATOM 1047 C CA . VAL A 1 129 ? 3.962 0.684 -5.222 1.00 98.19 129 VAL A CA 1
ATOM 1048 C C . VAL A 1 129 ? 4.958 -0.084 -6.070 1.00 98.19 129 VAL A C 1
ATOM 1050 O O . VAL A 1 129 ? 6.031 -0.425 -5.579 1.00 98.19 129 VAL A O 1
ATOM 1053 N N . TYR A 1 130 ? 4.575 -0.423 -7.295 1.00 98.12 130 TYR A N 1
ATOM 1054 C CA . TYR A 1 130 ? 5.410 -1.209 -8.201 1.00 98.12 130 TYR A CA 1
ATOM 1055 C C . TYR A 1 130 ? 4.888 -1.148 -9.638 1.00 98.12 130 TYR A C 1
ATOM 1057 O O . TYR A 1 130 ? 3.696 -0.936 -9.875 1.00 98.12 130 TYR A O 1
ATOM 1065 N N . LEU A 1 131 ? 5.784 -1.364 -10.602 1.00 97.31 131 LEU A N 1
ATOM 1066 C CA . LEU A 1 131 ? 5.414 -1.600 -11.999 1.00 97.31 131 LEU A CA 1
ATOM 1067 C C . LEU A 1 131 ? 4.868 -3.025 -12.166 1.00 97.31 131 LEU A C 1
ATOM 1069 O O . LEU A 1 131 ? 3.719 -3.201 -12.569 1.00 97.31 131 LEU A O 1
ATOM 1073 N N . TYR A 1 132 ? 5.646 -4.025 -11.744 1.00 97.50 132 TYR A N 1
ATOM 1074 C CA . TYR A 1 132 ? 5.239 -5.429 -11.718 1.00 97.50 132 TYR A CA 1
ATOM 1075 C C . TYR A 1 132 ? 5.107 -5.944 -10.282 1.00 97.50 132 TYR A C 1
ATOM 1077 O O . TYR A 1 132 ? 5.866 -5.585 -9.380 1.00 97.50 132 TYR A O 1
ATOM 1085 N N . LYS A 1 133 ? 4.101 -6.793 -10.039 1.00 96.25 133 LYS A N 1
ATOM 1086 C CA . LYS A 1 133 ? 3.831 -7.320 -8.691 1.00 96.25 133 LYS A CA 1
ATOM 1087 C C . LYS A 1 133 ? 4.971 -8.203 -8.188 1.00 96.25 133 LYS A C 1
ATOM 1089 O O . LYS A 1 133 ? 5.260 -8.190 -6.982 1.00 96.25 133 LYS A O 1
ATOM 1094 N N . ASP A 1 134 ? 5.585 -8.964 -9.087 1.00 96.50 134 ASP A N 1
ATOM 1095 C CA . ASP A 1 134 ? 6.820 -9.692 -8.829 1.00 96.50 134 ASP A CA 1
ATOM 1096 C C . ASP A 1 134 ? 8.018 -8.748 -9.045 1.00 96.50 134 ASP A C 1
ATOM 1098 O O . ASP A 1 134 ? 8.161 -8.204 -10.138 1.00 96.50 134 ASP A O 1
ATOM 1102 N N . PRO A 1 135 ? 8.858 -8.492 -8.025 1.00 95.56 135 PRO A N 1
ATOM 1103 C CA . PRO A 1 135 ? 10.058 -7.676 -8.206 1.00 95.56 135 PRO A CA 1
ATOM 1104 C C . PRO A 1 135 ? 11.116 -8.320 -9.119 1.00 95.56 135 PRO A C 1
ATOM 1106 O O . PRO A 1 135 ? 12.041 -7.627 -9.525 1.00 95.56 135 PRO A O 1
ATOM 1109 N N . LEU A 1 136 ? 11.009 -9.619 -9.420 1.00 96.75 136 LEU A N 1
ATOM 1110 C CA . LEU A 1 136 ? 11.921 -10.350 -10.307 1.00 96.75 136 LEU A CA 1
ATOM 1111 C C . LEU A 1 136 ? 11.272 -10.682 -11.661 1.00 96.75 136 LEU A C 1
ATOM 1113 O O . LEU A 1 136 ? 11.702 -11.604 -12.351 1.00 96.75 136 LEU A O 1
ATOM 1117 N N . ASP A 1 137 ? 10.217 -9.952 -12.033 1.00 97.25 137 ASP A N 1
ATOM 1118 C CA . ASP A 1 137 ? 9.520 -10.144 -13.303 1.00 97.25 137 ASP A CA 1
ATOM 1119 C C . ASP A 1 137 ? 10.480 -9.963 -14.494 1.00 97.25 137 ASP A C 1
ATOM 1121 O O . ASP A 1 137 ? 11.172 -8.951 -14.610 1.00 97.25 137 ASP A O 1
ATOM 1125 N N . THR A 1 138 ? 10.509 -10.933 -15.408 1.00 95.31 138 THR A N 1
ATOM 1126 C CA . THR A 1 138 ? 11.417 -10.928 -16.567 1.00 95.31 138 THR A CA 1
ATOM 1127 C C . THR A 1 138 ? 11.113 -9.821 -17.580 1.00 95.31 138 THR A C 1
ATOM 1129 O O . THR A 1 138 ? 11.898 -9.619 -18.499 1.00 95.31 138 THR A O 1
ATOM 1132 N N . ASN A 1 139 ? 9.985 -9.113 -17.445 1.00 95.81 139 ASN A N 1
ATOM 1133 C CA . ASN A 1 139 ? 9.660 -7.941 -18.261 1.00 95.81 139 ASN A CA 1
ATOM 1134 C C . ASN A 1 139 ? 10.410 -6.670 -17.823 1.00 95.81 139 ASN A C 1
ATOM 1136 O O . ASN A 1 139 ? 10.283 -5.631 -18.480 1.00 95.81 139 ASN A O 1
ATOM 1140 N N . TYR A 1 140 ? 11.165 -6.715 -16.719 1.00 96.75 140 TYR A N 1
ATOM 1141 C CA . TYR A 1 140 ? 12.093 -5.639 -16.399 1.00 96.75 140 TYR A CA 1
ATOM 1142 C C . TYR A 1 140 ? 13.231 -5.581 -17.422 1.00 96.75 140 TYR A C 1
ATOM 1144 O O . TYR A 1 140 ? 13.808 -6.604 -17.783 1.00 96.75 140 TYR A O 1
ATOM 1152 N N . ILE A 1 141 ? 13.565 -4.372 -17.868 1.00 95.38 141 ILE A N 1
ATOM 1153 C CA . ILE A 1 141 ? 14.621 -4.129 -18.861 1.00 95.38 141 ILE A CA 1
ATOM 1154 C C . ILE A 1 141 ? 15.818 -3.396 -18.254 1.00 95.38 141 ILE A C 1
ATOM 1156 O O . ILE A 1 141 ? 15.759 -2.865 -17.142 1.00 95.38 141 ILE A O 1
ATOM 1160 N N . HIS A 1 142 ? 16.911 -3.327 -19.012 1.00 94.50 142 HIS A N 1
ATOM 1161 C CA . HIS A 1 142 ? 18.148 -2.687 -18.580 1.00 94.50 142 HIS A CA 1
ATOM 1162 C C . HIS A 1 142 ? 17.961 -1.201 -18.205 1.00 94.50 142 HIS A C 1
ATOM 1164 O O . HIS A 1 142 ? 17.248 -0.454 -18.877 1.00 94.50 142 HIS A O 1
ATOM 1170 N N . ASP A 1 143 ? 18.651 -0.738 -17.155 1.00 91.31 143 ASP A N 1
ATOM 1171 C CA . ASP A 1 143 ? 18.557 0.650 -16.651 1.00 91.31 143 ASP A CA 1
ATOM 1172 C C . ASP A 1 143 ? 18.983 1.707 -17.673 1.00 91.31 143 ASP A C 1
ATOM 1174 O O . ASP A 1 143 ? 18.570 2.861 -17.598 1.00 91.31 143 ASP A O 1
ATOM 1178 N N . PHE A 1 144 ? 19.760 1.289 -18.671 1.00 90.38 144 PHE A N 1
ATOM 1179 C CA . PHE A 1 144 ? 20.191 2.113 -19.799 1.00 90.38 144 PHE A CA 1
ATOM 1180 C C . PHE A 1 144 ? 19.033 2.847 -20.495 1.00 90.38 144 PHE A C 1
ATOM 1182 O O . PHE A 1 144 ? 19.204 3.990 -20.918 1.00 90.38 144 PHE A O 1
ATOM 1189 N N . HIS A 1 145 ? 17.854 2.224 -20.584 1.00 91.75 145 HIS A N 1
ATOM 1190 C CA . HIS A 1 145 ? 16.691 2.832 -21.232 1.00 91.75 145 HIS A CA 1
ATOM 1191 C C . HIS A 1 145 ? 16.083 3.982 -20.414 1.00 91.75 145 HIS A C 1
ATOM 1193 O O . HIS A 1 145 ? 15.450 4.878 -20.976 1.00 91.75 145 HIS A O 1
ATOM 1199 N N . LEU A 1 146 ? 16.274 3.997 -19.089 1.00 91.25 146 LEU A N 1
ATOM 1200 C CA . LEU A 1 146 ? 15.725 5.023 -18.204 1.00 91.25 146 LEU A CA 1
ATOM 1201 C C . LEU A 1 146 ? 16.647 6.248 -18.148 1.00 91.25 146 LEU A C 1
ATOM 1203 O O . LEU A 1 146 ? 17.284 6.540 -17.138 1.00 91.25 146 LEU A O 1
ATOM 1207 N N . ASN A 1 147 ? 16.695 6.994 -19.250 1.00 84.12 147 ASN A N 1
ATOM 1208 C CA . ASN A 1 147 ? 17.487 8.214 -19.363 1.00 84.12 147 ASN A CA 1
ATOM 1209 C C . ASN A 1 147 ? 16.625 9.394 -19.848 1.00 84.12 147 ASN A C 1
ATOM 1211 O O . ASN A 1 147 ? 15.803 9.263 -20.759 1.00 84.12 147 ASN A O 1
ATOM 1215 N N . ASN A 1 148 ? 16.801 10.558 -19.220 1.00 84.56 148 ASN A N 1
ATOM 1216 C CA . ASN A 1 148 ? 16.124 11.815 -19.555 1.00 84.56 148 ASN A CA 1
ATOM 1217 C C . ASN A 1 148 ? 17.096 12.978 -19.829 1.00 84.56 148 ASN A C 1
ATOM 1219 O O . ASN A 1 148 ? 16.673 14.138 -19.902 1.00 84.56 148 ASN A O 1
ATOM 1223 N N . TYR A 1 149 ? 18.395 12.695 -19.951 1.00 81.50 149 TYR A N 1
ATOM 1224 C CA . TYR A 1 149 ? 19.412 13.711 -20.177 1.00 81.50 149 TYR A CA 1
ATOM 1225 C C . TYR A 1 149 ? 19.166 14.433 -21.507 1.00 81.50 149 TYR A C 1
ATOM 1227 O O . TYR A 1 149 ? 18.957 13.812 -22.549 1.00 81.50 149 TYR A O 1
ATOM 1235 N N . GLY A 1 150 ? 19.186 15.766 -21.468 1.00 80.12 150 GLY A N 1
ATOM 1236 C CA . GLY A 1 150 ? 18.917 16.635 -22.617 1.00 80.12 150 GLY A CA 1
ATOM 1237 C C . GLY A 1 150 ? 17.428 16.914 -22.854 1.00 80.12 150 GLY A C 1
ATOM 1238 O O . GLY A 1 150 ? 17.054 18.071 -23.026 1.00 80.12 150 GLY A O 1
ATOM 1239 N N . SER A 1 151 ? 16.565 15.892 -22.820 1.00 80.88 151 SER A N 1
ATOM 1240 C CA . SER A 1 151 ? 15.124 16.020 -23.109 1.00 80.88 151 SER A CA 1
ATOM 1241 C C . SER A 1 151 ? 14.285 16.536 -21.935 1.00 80.88 151 SER A C 1
ATOM 1243 O O . SER A 1 151 ? 13.218 17.104 -22.166 1.00 80.88 151 SER A O 1
ATOM 1245 N N . GLY A 1 152 ? 14.707 16.300 -20.686 1.00 85.69 152 GLY A N 1
ATOM 1246 C CA . GLY A 1 152 ? 13.906 16.597 -19.487 1.00 85.69 152 GLY A CA 1
ATOM 1247 C C . GLY A 1 152 ? 12.701 15.662 -19.281 1.00 85.69 152 GLY A C 1
ATOM 1248 O O . GLY A 1 152 ? 11.957 15.818 -18.317 1.00 85.69 152 GLY A O 1
ATOM 1249 N N . PHE A 1 153 ? 12.529 14.674 -20.163 1.00 90.81 153 PHE A N 1
ATOM 1250 C CA . PHE A 1 153 ? 11.498 13.636 -20.121 1.00 90.81 153 PHE A CA 1
ATOM 1251 C C . PHE A 1 153 ? 12.131 12.280 -20.414 1.00 90.81 153 PHE A C 1
ATOM 1253 O O . PHE A 1 153 ? 13.055 12.196 -21.227 1.00 90.81 153 PHE A O 1
ATOM 1260 N N . PHE A 1 154 ? 11.610 11.219 -19.807 1.00 93.06 154 PHE A N 1
ATOM 1261 C CA . PHE A 1 154 ? 12.005 9.862 -20.145 1.00 93.06 154 PHE A CA 1
ATOM 1262 C C . PHE A 1 154 ? 11.509 9.503 -21.542 1.00 93.06 154 PHE A C 1
ATOM 1264 O O . PHE A 1 154 ? 10.358 9.751 -21.909 1.00 93.06 154 PHE A O 1
ATOM 1271 N N . THR A 1 155 ? 12.414 8.919 -22.315 1.00 92.50 155 THR A N 1
ATOM 1272 C CA . THR A 1 155 ? 12.180 8.488 -23.700 1.00 92.50 155 THR A CA 1
ATOM 1273 C C . THR A 1 155 ? 12.285 6.967 -23.847 1.00 92.50 155 THR A C 1
ATOM 1275 O O . THR A 1 155 ? 12.489 6.448 -24.934 1.00 92.50 155 THR A O 1
ATOM 1278 N N . GLY A 1 156 ? 12.156 6.278 -22.715 1.00 93.44 156 GLY A N 1
ATOM 1279 C CA . GLY A 1 156 ? 12.312 4.845 -22.518 1.00 93.44 156 GLY A CA 1
ATOM 1280 C C . GLY A 1 156 ? 12.395 4.557 -21.016 1.00 93.44 156 GLY A C 1
ATOM 1281 O O . GLY A 1 156 ? 12.223 5.461 -20.187 1.00 93.44 156 GLY A O 1
ATOM 1282 N N . GLY A 1 157 ? 12.634 3.303 -20.661 1.00 95.06 157 GLY A N 1
ATOM 1283 C CA . GLY A 1 157 ? 12.892 2.846 -19.303 1.00 95.06 157 GLY A CA 1
ATOM 1284 C C . GLY A 1 157 ? 11.656 2.555 -18.461 1.00 95.06 157 GLY A C 1
ATOM 1285 O O . GLY A 1 157 ? 10.510 2.744 -18.871 1.00 95.06 157 GLY A O 1
ATOM 1286 N N . GLN A 1 158 ? 11.923 2.073 -17.251 1.00 97.19 158 GLN A N 1
ATOM 1287 C CA . GLN A 1 158 ? 10.930 1.641 -16.274 1.00 97.19 158 GLN A CA 1
ATOM 1288 C C . GLN A 1 158 ? 11.327 2.115 -14.874 1.00 97.19 158 GLN A C 1
ATOM 1290 O O . GLN A 1 158 ? 12.502 2.095 -14.521 1.00 97.19 158 GLN A O 1
ATOM 1295 N N . GLN A 1 159 ? 10.353 2.494 -14.050 1.00 96.62 159 GLN A N 1
ATOM 1296 C CA . GLN A 1 159 ? 10.550 2.697 -12.619 1.00 96.62 159 GLN A CA 1
ATOM 1297 C C . GLN A 1 159 ? 10.828 1.351 -11.944 1.00 96.62 159 GLN A C 1
ATOM 1299 O O . GLN A 1 159 ? 10.107 0.372 -12.156 1.00 96.62 159 GLN A O 1
ATOM 1304 N N . LYS A 1 160 ? 11.866 1.326 -11.106 1.00 96.06 160 LYS A N 1
ATOM 1305 C CA . LYS A 1 160 ? 12.379 0.113 -10.454 1.00 96.06 160 LYS A CA 1
ATOM 1306 C C . LYS A 1 160 ? 12.293 0.129 -8.934 1.00 96.06 160 LYS A C 1
ATOM 1308 O O . LYS A 1 160 ? 12.787 -0.788 -8.284 1.00 96.06 160 LYS A O 1
ATOM 1313 N N . ASP A 1 161 ? 11.645 1.137 -8.365 1.00 95.81 161 ASP A N 1
ATOM 1314 C CA . ASP A 1 161 ? 11.280 1.099 -6.954 1.00 95.81 161 ASP A CA 1
ATOM 1315 C C . ASP A 1 161 ? 10.117 0.126 -6.743 1.00 95.81 161 ASP A C 1
ATOM 1317 O O . ASP A 1 161 ? 9.155 0.081 -7.518 1.00 95.81 161 ASP A O 1
ATOM 1321 N N . HIS A 1 162 ? 10.217 -0.659 -5.675 1.00 97.44 162 HIS A N 1
ATOM 1322 C CA . HIS A 1 162 ? 9.261 -1.697 -5.332 1.00 97.44 162 HIS A CA 1
ATOM 1323 C C . HIS A 1 162 ? 8.985 -1.674 -3.834 1.00 97.44 162 HIS A C 1
ATOM 1325 O O . HIS A 1 162 ? 9.836 -2.021 -3.016 1.00 97.44 162 HIS A O 1
ATOM 1331 N N . THR A 1 163 ? 7.777 -1.261 -3.467 1.00 97.38 163 THR A N 1
ATOM 1332 C CA . THR A 1 163 ? 7.334 -1.213 -2.073 1.00 97.38 163 THR A CA 1
ATOM 1333 C C . THR A 1 163 ? 6.194 -2.188 -1.862 1.00 97.38 163 THR A C 1
ATOM 1335 O O . THR A 1 163 ? 5.214 -2.192 -2.611 1.00 97.38 163 THR A O 1
ATOM 1338 N N . LYS A 1 164 ? 6.270 -2.961 -0.783 1.00 97.81 164 LYS A N 1
ATOM 1339 C CA . LYS A 1 164 ? 5.155 -3.702 -0.195 1.00 97.81 164 LYS A CA 1
ATOM 1340 C C . LYS A 1 164 ? 5.153 -3.446 1.304 1.00 97.81 164 LYS A C 1
ATOM 1342 O O . LYS A 1 164 ? 6.160 -3.667 1.965 1.00 97.81 164 LYS A O 1
ATOM 1347 N N . ARG A 1 165 ? 4.023 -3.004 1.839 1.00 97.88 165 ARG A N 1
ATOM 1348 C CA . ARG A 1 165 ? 3.845 -2.780 3.269 1.00 97.88 165 ARG A CA 1
ATOM 1349 C C . ARG A 1 165 ? 2.511 -3.345 3.720 1.00 97.88 165 ARG A C 1
ATOM 1351 O O . ARG A 1 165 ? 1.484 -3.067 3.110 1.00 97.88 165 ARG A O 1
ATOM 1358 N N . THR A 1 166 ? 2.534 -4.113 4.797 1.00 98.44 166 THR A N 1
ATOM 1359 C CA . THR A 1 166 ? 1.337 -4.609 5.477 1.00 98.44 166 THR A CA 1
ATOM 1360 C C . THR A 1 166 ? 1.335 -4.046 6.887 1.00 98.44 166 THR A C 1
ATOM 1362 O O . THR A 1 166 ? 2.359 -4.069 7.563 1.00 98.44 166 THR A O 1
ATOM 1365 N N . MET A 1 167 ? 0.201 -3.500 7.313 1.00 98.25 167 MET A N 1
ATOM 1366 C CA . MET A 1 167 ? -0.008 -3.002 8.668 1.00 98.25 167 MET A CA 1
ATOM 1367 C C . MET A 1 167 ? -1.274 -3.622 9.232 1.00 98.25 167 MET A C 1
ATOM 1369 O O . MET A 1 167 ? -2.333 -3.523 8.609 1.00 98.25 167 MET A O 1
ATOM 1373 N N . ILE A 1 168 ? -1.159 -4.248 10.395 1.00 98.50 168 ILE A N 1
ATOM 1374 C CA . ILE A 1 168 ? -2.281 -4.790 11.147 1.00 98.50 168 ILE A CA 1
ATOM 1375 C C . ILE A 1 168 ? -2.357 -4.039 12.471 1.00 98.50 168 ILE A C 1
ATOM 1377 O O . ILE A 1 168 ? -1.443 -4.128 13.283 1.00 98.50 168 ILE A O 1
ATOM 1381 N N . ASP A 1 169 ? -3.455 -3.322 12.679 1.00 98.31 169 ASP A N 1
ATOM 1382 C CA . ASP A 1 169 ? -3.731 -2.608 13.921 1.00 98.31 169 ASP A CA 1
ATOM 1383 C C . ASP A 1 169 ? -4.918 -3.259 14.625 1.00 98.31 169 ASP A C 1
ATOM 1385 O O . ASP A 1 169 ? -6.025 -3.312 14.082 1.00 98.31 169 ASP A O 1
ATOM 1389 N N . GLU A 1 170 ? -4.709 -3.725 15.851 1.00 98.50 170 GLU A N 1
ATOM 1390 C CA . GLU A 1 170 ? -5.757 -4.257 16.715 1.00 98.50 170 GLU A CA 1
ATOM 1391 C C . GLU A 1 170 ? -6.016 -3.299 17.871 1.00 98.50 170 GLU A C 1
ATOM 1393 O O . GLU A 1 170 ? -5.102 -2.877 18.570 1.00 98.50 170 GLU A O 1
ATOM 1398 N N . THR A 1 171 ? -7.277 -2.941 18.092 1.00 98.50 171 THR A N 1
ATOM 1399 C CA . THR A 1 171 ? -7.684 -2.005 19.140 1.00 98.50 171 THR A CA 1
ATOM 1400 C C . THR A 1 171 ? -8.692 -2.649 20.072 1.00 98.50 171 THR A C 1
ATOM 1402 O O . THR A 1 171 ? -9.722 -3.173 19.641 1.00 98.50 171 THR A O 1
ATOM 1405 N N . TYR A 1 172 ? -8.424 -2.516 21.365 1.00 98.38 172 TYR A N 1
ATOM 1406 C CA . TYR A 1 172 ? -9.268 -2.960 22.461 1.00 98.38 172 TYR A CA 1
ATOM 1407 C C . TYR A 1 172 ? -9.631 -1.744 23.302 1.00 98.38 172 TYR A C 1
ATOM 1409 O O . TYR A 1 172 ? -8.752 -1.059 23.821 1.00 98.38 172 TYR A O 1
ATOM 1417 N N . LYS A 1 173 ? -10.925 -1.460 23.452 1.00 98.50 173 LYS A N 1
ATOM 1418 C CA . LYS A 1 173 ? -11.397 -0.358 24.290 1.00 98.50 173 LYS A CA 1
ATOM 1419 C C . LYS A 1 173 ? -12.530 -0.798 25.202 1.00 98.50 173 LYS A C 1
ATOM 1421 O O . LYS A 1 173 ? -13.520 -1.361 24.737 1.00 98.50 173 LYS A O 1
ATOM 1426 N N . PHE A 1 174 ? -12.403 -0.484 26.482 1.00 98.50 174 PHE A N 1
ATOM 1427 C CA . PHE A 1 174 ? -13.427 -0.704 27.492 1.00 98.50 174 PHE A CA 1
ATOM 1428 C C . PHE A 1 174 ? -13.747 0.614 28.192 1.00 98.50 174 PHE A C 1
ATOM 1430 O O . PHE A 1 174 ? -12.848 1.254 28.719 1.00 98.50 174 PHE A O 1
ATOM 1437 N N . ASP A 1 175 ? -15.017 1.002 28.223 1.00 98.38 175 ASP A N 1
ATOM 1438 C CA . ASP A 1 175 ? -15.498 2.202 28.905 1.00 98.38 175 ASP A CA 1
ATOM 1439 C C . ASP A 1 175 ? -16.596 1.801 29.909 1.00 98.38 175 ASP A C 1
ATOM 1441 O O . ASP A 1 175 ? -17.571 1.144 29.548 1.00 98.38 175 ASP A O 1
ATOM 1445 N N . LEU A 1 176 ? -16.475 2.215 31.170 1.00 98.12 176 LEU A N 1
ATOM 1446 C CA . LEU A 1 176 ? -17.454 2.006 32.239 1.00 98.12 176 LEU A CA 1
ATOM 1447 C C . LEU A 1 176 ? -17.942 3.358 32.752 1.00 98.12 176 LEU A C 1
ATOM 1449 O O . LEU A 1 176 ? -17.147 4.237 33.079 1.00 98.12 176 LEU A O 1
ATOM 1453 N N . THR A 1 177 ? -19.257 3.516 32.883 1.00 97.81 177 THR A N 1
ATOM 1454 C CA . THR A 1 177 ? -19.867 4.685 33.522 1.00 97.81 177 THR A CA 1
ATOM 1455 C C . THR A 1 177 ? -20.829 4.247 34.614 1.00 97.81 177 THR A C 1
ATOM 1457 O O . THR A 1 177 ? -21.715 3.418 34.395 1.00 97.81 177 THR A O 1
ATOM 1460 N N . TRP A 1 178 ? -20.680 4.853 35.790 1.00 97.75 178 TRP A N 1
ATOM 1461 C CA . TRP A 1 178 ? -21.547 4.621 36.934 1.00 97.75 178 TRP A CA 1
ATOM 1462 C C . TRP A 1 178 ? -21.968 5.930 37.598 1.00 97.75 178 TRP A C 1
ATOM 1464 O O . TRP A 1 178 ? -21.152 6.652 38.166 1.00 97.75 178 TRP A O 1
ATOM 1474 N N . GLN A 1 179 ? -23.265 6.218 37.579 1.00 96.12 179 GLN A N 1
ATOM 1475 C CA . GLN A 1 179 ? -23.875 7.274 38.373 1.00 96.12 179 GLN A CA 1
ATOM 1476 C C . GLN A 1 179 ? -24.296 6.709 39.736 1.00 96.12 179 GLN A C 1
ATOM 1478 O O . GLN A 1 179 ? -25.395 6.174 39.894 1.00 96.12 179 GLN A O 1
ATOM 1483 N N . ALA A 1 180 ? -23.420 6.828 40.734 1.00 93.19 180 ALA A N 1
ATOM 1484 C CA . ALA A 1 180 ? -23.680 6.316 42.078 1.00 93.19 180 ALA A CA 1
ATOM 1485 C C . ALA A 1 180 ? -24.892 7.006 42.734 1.00 93.19 180 ALA A C 1
ATOM 1487 O O . ALA A 1 180 ? -25.709 6.351 43.381 1.00 93.19 180 ALA A O 1
ATOM 1488 N N . ASN A 1 181 ? -25.052 8.319 42.529 1.00 92.69 181 ASN A N 1
ATOM 1489 C CA . ASN A 1 181 ? -26.220 9.094 42.964 1.00 92.69 181 ASN A CA 1
ATOM 1490 C C . ASN A 1 181 ? -26.389 10.378 42.116 1.00 92.69 181 ASN A C 1
ATOM 1492 O O . ASN A 1 181 ? -25.714 10.554 41.106 1.00 92.69 181 ASN A O 1
ATOM 1496 N N . HIS A 1 182 ? -27.303 11.276 42.501 1.00 91.56 182 HIS A N 1
ATOM 1497 C CA . HIS A 1 182 ? -27.591 12.505 41.743 1.00 91.56 182 HIS A CA 1
ATOM 1498 C C . HIS A 1 182 ? -26.411 13.489 41.646 1.00 91.56 182 HIS A C 1
ATOM 1500 O O . HIS A 1 182 ? -26.413 14.324 40.746 1.00 91.56 182 HIS A O 1
ATOM 1506 N N . SER A 1 183 ? -25.410 13.376 42.522 1.00 94.44 183 SER A N 1
ATOM 1507 C CA . SER A 1 183 ? -24.273 14.304 42.611 1.00 94.44 183 SER A CA 1
ATOM 1508 C C . SER A 1 183 ? -22.917 13.653 42.317 1.00 94.44 183 SER A C 1
ATOM 1510 O O . SER A 1 183 ? -21.938 14.365 42.122 1.00 94.44 183 SER A O 1
ATOM 1512 N N . HIS A 1 184 ? -22.841 12.320 42.253 1.00 94.75 184 HIS A N 1
ATOM 1513 C CA . HIS A 1 184 ? -21.597 11.574 42.056 1.00 94.75 184 HIS A CA 1
ATOM 1514 C C . HIS A 1 184 ? -21.680 10.637 40.843 1.00 94.75 184 HIS A C 1
ATOM 1516 O O . HIS A 1 184 ? -22.558 9.772 40.763 1.00 94.75 184 HIS A O 1
ATOM 1522 N N . SER A 1 185 ? -20.719 10.785 39.925 1.00 95.62 185 SER A N 1
ATOM 1523 C CA . SER A 1 185 ? -20.531 9.938 38.744 1.00 95.62 185 SER A CA 1
ATOM 1524 C C . SER A 1 185 ? -19.073 9.510 38.634 1.00 95.62 185 SER A C 1
ATOM 1526 O O . SER A 1 185 ? -18.170 10.333 38.751 1.00 95.62 185 SER A O 1
ATOM 1528 N N . PHE A 1 186 ? -18.862 8.238 38.327 1.00 96.69 186 PHE A N 1
ATOM 1529 C CA . PHE A 1 186 ? -17.561 7.633 38.093 1.00 96.69 186 PHE A CA 1
ATOM 1530 C C . PHE A 1 186 ? -17.474 7.168 36.641 1.00 96.69 186 PHE A C 1
ATOM 1532 O O . PHE A 1 186 ? -18.452 6.656 36.088 1.00 96.69 186 PHE A O 1
ATOM 1539 N N . LYS A 1 187 ? -16.312 7.373 36.021 1.00 97.31 187 LYS A N 1
ATOM 1540 C CA . LYS A 1 187 ? -15.999 6.905 34.672 1.00 97.31 187 LYS A CA 1
ATOM 1541 C C . LYS A 1 187 ? -14.616 6.279 34.684 1.00 97.31 187 LYS A C 1
ATOM 1543 O O . LYS A 1 187 ? -13.707 6.839 35.287 1.00 97.31 187 LYS A O 1
ATOM 1548 N N . LEU A 1 188 ? -14.487 5.139 34.028 1.00 97.38 188 LEU A N 1
ATOM 1549 C CA . LEU A 1 188 ? -13.232 4.424 33.844 1.00 97.38 188 LEU A CA 1
ATOM 1550 C C . LEU A 1 188 ? -13.143 4.032 32.374 1.00 97.38 188 LEU A C 1
ATOM 1552 O O . LEU A 1 188 ? -14.140 3.583 31.813 1.00 97.38 188 LEU A O 1
ATOM 1556 N N . GLY A 1 189 ? -11.981 4.216 31.756 1.00 97.25 189 GLY A N 1
ATOM 1557 C CA . GLY A 1 189 ? -11.752 3.868 30.359 1.00 97.25 189 GLY A CA 1
ATOM 1558 C C . GLY A 1 189 ? -10.384 3.226 30.206 1.00 97.25 189 GLY A C 1
ATOM 1559 O O . GLY A 1 189 ? -9.423 3.734 30.753 1.00 97.25 189 GLY A O 1
ATOM 1560 N N . ILE A 1 190 ? -10.296 2.117 29.483 1.00 97.88 190 ILE A N 1
ATOM 1561 C CA . ILE A 1 190 ? -9.035 1.455 29.142 1.00 97.88 190 ILE A CA 1
ATOM 1562 C C . ILE A 1 190 ? -8.977 1.345 27.623 1.00 97.88 190 ILE A C 1
ATOM 1564 O O . ILE A 1 190 ? -9.953 0.928 26.994 1.00 97.88 190 ILE A O 1
ATOM 1568 N N . LEU A 1 191 ? -7.841 1.710 27.039 1.00 98.19 191 LEU A N 1
ATOM 1569 C CA . LEU A 1 191 ? -7.547 1.586 25.616 1.00 98.19 191 LEU A CA 1
ATOM 1570 C C . LEU A 1 191 ? -6.207 0.874 25.449 1.00 98.19 191 LEU A C 1
ATOM 1572 O O . LEU A 1 191 ? -5.222 1.262 26.066 1.00 98.19 191 LEU A O 1
ATOM 1576 N N . SER A 1 192 ? -6.162 -0.129 24.584 1.00 98.19 192 SER A N 1
ATOM 1577 C CA . SER A 1 192 ? -4.920 -0.745 24.133 1.00 98.19 192 SER A CA 1
ATOM 1578 C C . SER A 1 192 ? -4.937 -0.896 22.621 1.00 98.19 192 SER A C 1
ATOM 1580 O O . SER A 1 192 ? -5.976 -1.221 22.037 1.00 98.19 192 SER A O 1
ATOM 1582 N N . ILE A 1 193 ? -3.792 -0.625 22.003 1.00 97.88 193 ILE A N 1
ATOM 1583 C CA . ILE A 1 193 ? -3.571 -0.746 20.568 1.00 97.88 193 ILE A CA 1
ATOM 1584 C C . ILE A 1 193 ? -2.308 -1.582 20.367 1.00 97.88 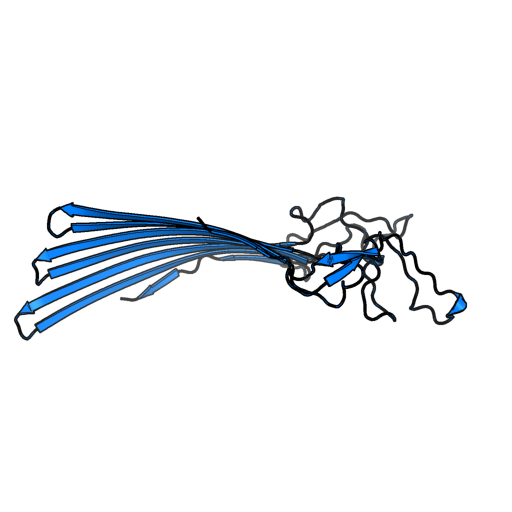193 ILE A C 1
ATOM 1586 O O . ILE A 1 193 ? -1.270 -1.304 20.965 1.00 97.88 193 ILE A O 1
ATOM 1590 N N . ALA A 1 194 ? -2.408 -2.626 19.555 1.00 98.19 194 ALA A N 1
ATOM 1591 C CA . ALA A 1 194 ? -1.276 -3.431 19.124 1.00 98.19 194 ALA A CA 1
ATOM 1592 C C . ALA A 1 194 ? -1.094 -3.253 17.619 1.00 98.19 194 ALA A C 1
ATOM 1594 O O . ALA A 1 194 ? -2.068 -3.300 16.867 1.00 98.19 194 ALA A O 1
ATOM 1595 N N . HIS A 1 195 ? 0.150 -3.060 17.203 1.00 98.00 195 HIS A N 1
ATOM 1596 C CA . HIS A 1 195 ? 0.526 -2.869 15.811 1.00 98.00 195 HIS A CA 1
ATOM 1597 C C . HIS A 1 195 ? 1.385 -4.046 15.347 1.00 98.00 195 HIS A C 1
ATOM 1599 O O . HIS A 1 195 ? 2.201 -4.557 16.113 1.00 98.00 195 HIS A O 1
ATOM 1605 N N . ASP A 1 196 ? 1.250 -4.434 14.085 1.00 98.25 196 ASP A N 1
ATOM 1606 C CA . ASP A 1 196 ? 2.148 -5.351 13.382 1.00 98.25 196 ASP A CA 1
ATOM 1607 C C . ASP A 1 196 ? 2.434 -4.770 11.995 1.00 98.25 196 ASP A C 1
ATOM 1609 O O . ASP A 1 196 ? 1.520 -4.585 11.188 1.00 98.25 196 ASP A O 1
ATOM 1613 N N . ILE A 1 197 ? 3.686 -4.393 11.744 1.00 97.62 197 ILE A N 1
ATOM 1614 C CA . ILE A 1 197 ? 4.103 -3.700 10.526 1.00 97.62 197 ILE A CA 1
ATOM 1615 C C . ILE A 1 197 ? 5.189 -4.529 9.853 1.00 97.62 197 ILE A C 1
ATOM 1617 O O . ILE A 1 197 ? 6.283 -4.638 10.394 1.00 97.62 197 ILE A O 1
ATOM 1621 N N . ASP A 1 198 ? 4.908 -5.025 8.649 1.00 97.69 198 ASP A N 1
ATOM 1622 C CA . ASP A 1 198 ? 5.879 -5.642 7.737 1.00 97.69 198 ASP A CA 1
ATOM 1623 C C . ASP A 1 198 ? 6.098 -4.687 6.561 1.00 97.69 198 ASP A C 1
ATOM 1625 O O . ASP A 1 198 ? 5.192 -4.467 5.749 1.00 97.69 198 ASP A O 1
ATOM 1629 N N . ASN A 1 199 ? 7.279 -4.078 6.492 1.00 96.12 199 ASN A N 1
ATOM 1630 C CA . ASN A 1 199 ? 7.670 -3.155 5.435 1.00 96.12 199 ASN A CA 1
ATOM 1631 C C . ASN A 1 199 ? 8.803 -3.751 4.603 1.00 96.12 199 ASN A C 1
ATOM 1633 O O . ASN A 1 199 ? 9.815 -4.189 5.140 1.00 96.12 199 ASN A O 1
ATOM 1637 N N . LYS A 1 200 ? 8.643 -3.714 3.281 1.00 95.75 200 LYS A N 1
ATOM 1638 C CA . LYS A 1 200 ? 9.632 -4.150 2.295 1.00 95.75 200 LYS A CA 1
ATOM 1639 C C . LYS A 1 200 ? 9.696 -3.119 1.179 1.00 95.75 200 LYS A C 1
ATOM 1641 O O . LYS A 1 200 ? 8.899 -3.180 0.242 1.00 95.75 200 LYS A O 1
ATOM 1646 N N . TRP A 1 201 ? 10.637 -2.189 1.271 1.00 95.75 201 TRP A N 1
ATOM 1647 C CA . TRP A 1 201 ? 11.070 -1.388 0.130 1.00 95.75 201 TRP A CA 1
ATOM 1648 C C . TRP A 1 201 ? 12.339 -1.991 -0.465 1.00 95.75 201 TRP A C 1
ATOM 1650 O O . TRP A 1 201 ? 13.239 -2.409 0.265 1.00 95.75 201 TRP A O 1
ATOM 1660 N N . ARG A 1 202 ? 12.392 -2.076 -1.794 1.00 95.00 202 ARG A N 1
ATOM 1661 C CA . ARG A 1 202 ? 13.538 -2.563 -2.560 1.00 95.00 202 ARG A CA 1
ATOM 1662 C C . ARG A 1 202 ? 13.638 -1.781 -3.858 1.00 95.00 202 ARG A C 1
ATOM 1664 O O . ARG A 1 202 ? 12.622 -1.502 -4.491 1.00 95.00 202 ARG A O 1
ATOM 1671 N N . GLN A 1 203 ? 14.855 -1.498 -4.285 1.00 95.19 203 GLN A N 1
ATOM 1672 C CA . GLN A 1 203 ? 15.132 -1.085 -5.648 1.00 95.19 203 GLN A CA 1
ATOM 1673 C C . GLN A 1 203 ? 15.579 -2.305 -6.453 1.00 95.19 203 GLN A C 1
ATOM 1675 O O . GLN A 1 203 ? 16.432 -3.073 -6.010 1.00 95.19 203 GLN A O 1
ATOM 1680 N N . ILE A 1 204 ? 14.984 -2.492 -7.626 1.00 96.06 204 ILE A N 1
ATOM 1681 C CA . ILE A 1 204 ? 15.308 -3.585 -8.541 1.00 96.06 204 ILE A CA 1
ATOM 1682 C C . ILE A 1 204 ? 16.555 -3.191 -9.328 1.00 96.06 204 ILE A C 1
ATOM 1684 O O . ILE A 1 204 ? 16.620 -2.099 -9.894 1.00 96.06 204 ILE A O 1
ATOM 1688 N N . ARG A 1 205 ? 17.555 -4.069 -9.335 1.00 94.75 205 ARG A N 1
ATOM 1689 C CA . ARG A 1 205 ? 18.886 -3.831 -9.909 1.00 94.75 205 ARG A CA 1
ATOM 1690 C C . ARG A 1 205 ? 19.160 -4.798 -11.052 1.00 94.75 205 ARG A C 1
ATOM 1692 O O . ARG A 1 205 ? 18.370 -5.711 -11.296 1.00 94.75 205 ARG A O 1
ATOM 1699 N N . ASN A 1 206 ? 20.241 -4.559 -11.786 1.00 94.44 206 ASN A N 1
ATOM 1700 C CA . ASN A 1 206 ? 20.774 -5.536 -12.726 1.00 94.44 206 ASN A CA 1
ATOM 1701 C C . ASN A 1 206 ? 21.713 -6.480 -11.971 1.00 94.44 206 ASN A C 1
ATOM 1703 O O . ASN A 1 206 ? 22.688 -6.022 -11.383 1.00 94.44 206 ASN A O 1
ATOM 1707 N N . LYS A 1 207 ? 21.458 -7.785 -12.034 1.00 93.44 207 LYS A N 1
ATOM 1708 C CA . LYS A 1 207 ? 22.334 -8.814 -11.461 1.00 93.44 207 LYS A CA 1
ATOM 1709 C C . LYS A 1 207 ? 23.777 -8.744 -11.974 1.00 93.44 207 LYS A C 1
ATOM 1711 O O . LYS A 1 207 ? 24.706 -9.049 -11.241 1.00 93.44 207 LYS A O 1
ATOM 1716 N N . PHE A 1 208 ? 23.964 -8.334 -13.230 1.00 92.44 208 PHE A N 1
ATOM 1717 C CA . PHE A 1 208 ? 25.282 -8.225 -13.870 1.00 92.44 208 PHE A CA 1
ATOM 1718 C C . PHE A 1 208 ? 25.934 -6.849 -13.671 1.00 92.44 208 PHE A C 1
ATOM 1720 O O . PHE A 1 208 ? 26.919 -6.518 -14.333 1.00 92.44 208 PHE A O 1
ATOM 1727 N N . GLU A 1 209 ? 25.375 -6.000 -12.805 1.00 87.56 209 GLU A N 1
ATOM 1728 C CA . GLU A 1 209 ? 25.905 -4.662 -12.563 1.00 87.56 209 GLU A CA 1
ATOM 1729 C C . GLU A 1 209 ? 27.347 -4.724 -12.031 1.00 87.56 209 GLU A C 1
ATOM 1731 O O . GLU A 1 209 ? 27.616 -5.248 -10.954 1.00 87.56 209 GLU A O 1
ATOM 1736 N N . GLY A 1 210 ? 28.289 -4.155 -12.790 1.00 84.31 210 GLY A N 1
ATOM 1737 C CA . GLY A 1 210 ? 29.713 -4.149 -12.439 1.00 84.31 210 GLY A CA 1
ATOM 1738 C C . GLY A 1 210 ? 30.488 -5.401 -12.867 1.00 84.31 210 GLY A C 1
ATOM 1739 O O . GLY A 1 210 ? 31.703 -5.447 -12.669 1.00 84.31 210 GLY A O 1
ATOM 1740 N N . GLU A 1 211 ? 29.829 -6.377 -13.493 1.00 88.50 211 GLU A N 1
ATOM 1741 C CA . GLU A 1 211 ? 30.468 -7.549 -14.090 1.00 88.50 211 GLU A CA 1
ATOM 1742 C C . GLU A 1 211 ? 30.717 -7.352 -15.594 1.00 88.50 211 GLU A C 1
ATOM 1744 O O . GLU A 1 211 ? 30.070 -6.544 -16.262 1.00 88.50 211 GLU A O 1
ATOM 1749 N N . TYR A 1 212 ? 31.682 -8.093 -16.147 1.00 87.94 212 TYR A N 1
ATOM 1750 C CA . TYR A 1 212 ? 31.869 -8.141 -17.595 1.00 87.94 212 TYR A CA 1
ATOM 1751 C C . TYR A 1 212 ? 30.855 -9.105 -18.215 1.00 87.94 212 TYR A C 1
ATOM 1753 O O . TYR A 1 212 ? 30.879 -10.303 -17.936 1.00 87.94 212 TYR A O 1
ATOM 1761 N N . VAL A 1 213 ? 30.018 -8.578 -19.103 1.00 89.12 213 VAL A N 1
ATOM 1762 C CA . VAL A 1 213 ? 29.082 -9.326 -19.947 1.00 89.12 213 VAL A CA 1
ATOM 1763 C C . VAL A 1 213 ? 29.350 -8.995 -21.415 1.00 89.12 213 VAL A C 1
ATOM 1765 O O . VAL A 1 213 ? 29.703 -7.861 -21.741 1.00 89.12 213 VAL A O 1
ATOM 1768 N N . GLU A 1 214 ? 29.220 -9.989 -22.301 1.00 88.75 214 GLU A N 1
ATOM 1769 C CA . GLU A 1 214 ? 29.482 -9.811 -23.740 1.00 88.75 214 GLU A CA 1
ATOM 1770 C C . GLU A 1 214 ? 28.521 -8.804 -24.383 1.00 88.75 214 GLU A C 1
ATOM 1772 O O . GLU A 1 214 ? 28.952 -7.966 -25.175 1.00 88.75 214 GLU A O 1
ATOM 1777 N N . ASP A 1 215 ? 27.236 -8.867 -24.018 1.00 88.94 215 ASP A N 1
ATOM 1778 C CA . ASP A 1 215 ? 26.229 -7.877 -24.393 1.00 88.94 215 ASP A CA 1
ATOM 1779 C C . ASP A 1 215 ? 26.028 -6.874 -23.237 1.00 88.94 215 ASP A C 1
ATOM 1781 O O . ASP A 1 215 ? 25.510 -7.261 -22.182 1.00 88.94 215 ASP A O 1
ATOM 1785 N N . PRO A 1 216 ? 26.394 -5.587 -23.411 1.00 83.81 216 PRO A N 1
ATOM 1786 C CA . PRO A 1 216 ? 26.218 -4.545 -22.398 1.00 83.81 216 PRO A CA 1
ATOM 1787 C C . PRO A 1 216 ? 24.764 -4.271 -21.993 1.00 83.81 216 PRO A C 1
ATOM 1789 O O . PRO A 1 216 ? 24.542 -3.583 -20.999 1.00 83.81 216 PRO A O 1
ATOM 1792 N N . LEU A 1 217 ? 23.779 -4.749 -22.761 1.00 87.56 217 LEU A N 1
ATOM 1793 C CA . LEU A 1 217 ? 22.354 -4.635 -22.437 1.00 87.56 217 LEU A CA 1
ATOM 1794 C C . LEU A 1 217 ? 21.794 -5.890 -21.751 1.00 87.56 217 LEU A C 1
ATOM 1796 O O . LEU A 1 217 ? 20.595 -5.943 -21.471 1.00 87.56 217 LEU A O 1
ATOM 1800 N N . THR A 1 218 ? 22.643 -6.874 -21.430 1.00 92.56 218 THR A N 1
ATOM 1801 C CA . THR A 1 218 ? 22.240 -8.052 -20.649 1.00 92.56 218 THR A CA 1
ATOM 1802 C C . THR A 1 218 ? 21.664 -7.616 -19.304 1.00 92.56 218 THR A C 1
ATOM 1804 O O . THR A 1 218 ? 22.307 -6.899 -18.533 1.00 92.56 218 THR A O 1
ATOM 1807 N N . TYR A 1 219 ? 20.449 -8.071 -19.009 1.00 94.25 219 TYR A N 1
ATOM 1808 C CA . TYR A 1 219 ? 19.730 -7.710 -17.797 1.00 94.25 219 TYR A CA 1
ATOM 1809 C C . TYR A 1 219 ? 19.024 -8.919 -17.189 1.00 94.25 219 TYR A C 1
ATOM 1811 O O . TYR A 1 219 ? 18.295 -9.634 -17.873 1.00 94.25 219 TYR A O 1
ATOM 1819 N N . GLU A 1 220 ? 19.202 -9.107 -15.886 1.00 95.75 220 GLU A N 1
ATOM 1820 C CA . GLU A 1 220 ? 18.379 -9.992 -15.062 1.00 95.75 220 GLU A CA 1
ATOM 1821 C C . GLU A 1 220 ? 17.995 -9.202 -13.803 1.00 95.75 220 GLU A C 1
ATOM 1823 O O . GLU A 1 220 ? 18.888 -8.635 -13.160 1.00 95.75 220 GLU A O 1
ATOM 1828 N N . PRO A 1 221 ? 16.696 -9.097 -13.463 1.00 96.31 221 PRO A N 1
ATOM 1829 C CA . PRO A 1 221 ? 16.284 -8.356 -12.284 1.00 96.31 221 PRO A CA 1
ATOM 1830 C C . PRO A 1 221 ? 16.792 -9.062 -11.028 1.00 96.31 221 PRO A C 1
ATOM 1832 O O . PRO A 1 221 ? 16.610 -10.264 -10.855 1.00 96.31 221 PRO A O 1
ATOM 1835 N N . GLU A 1 222 ? 17.391 -8.296 -10.126 1.00 95.06 222 GLU A N 1
ATOM 1836 C CA . GLU A 1 222 ? 17.780 -8.754 -8.797 1.00 95.06 222 GLU A CA 1
ATOM 1837 C C . GLU A 1 222 ? 17.270 -7.773 -7.741 1.00 95.06 222 GLU A C 1
ATOM 1839 O O . GLU A 1 222 ? 17.192 -6.562 -7.965 1.00 95.06 222 GLU A O 1
ATOM 1844 N N . VAL A 1 223 ? 16.929 -8.297 -6.564 1.00 93.19 223 VAL A N 1
ATOM 1845 C CA . VAL A 1 223 ? 16.676 -7.481 -5.378 1.00 93.19 223 VAL A CA 1
ATOM 1846 C C . VAL A 1 223 ? 17.550 -7.942 -4.227 1.00 93.19 223 VAL A C 1
ATOM 1848 O O . VAL A 1 223 ? 17.596 -9.125 -3.892 1.00 93.19 223 VAL A O 1
ATOM 1851 N N . PHE A 1 224 ? 18.193 -6.989 -3.565 1.00 87.31 224 PHE A N 1
ATOM 1852 C CA . PHE A 1 224 ? 18.991 -7.278 -2.384 1.00 87.31 224 PHE A CA 1
ATOM 1853 C C . PHE A 1 224 ? 18.085 -7.490 -1.164 1.00 87.31 224 PHE A C 1
ATOM 1855 O O . PHE A 1 224 ? 17.125 -6.753 -0.937 1.00 87.31 224 PHE A O 1
ATOM 1862 N N . GLY A 1 225 ? 18.365 -8.545 -0.397 1.00 68.69 225 GLY A N 1
ATOM 1863 C CA . GLY A 1 225 ? 17.511 -8.992 0.708 1.00 68.69 225 GLY A CA 1
ATOM 1864 C C . GLY A 1 225 ? 17.990 -8.624 2.112 1.00 68.69 225 GLY A C 1
ATOM 1865 O O . GLY A 1 225 ? 17.332 -9.032 3.063 1.00 68.69 225 GLY A O 1
ATOM 1866 N N . GLY A 1 226 ? 19.125 -7.934 2.260 1.00 68.75 226 GLY A N 1
ATOM 1867 C CA . GLY A 1 226 ? 19.744 -7.674 3.565 1.00 68.75 226 GLY A CA 1
ATOM 1868 C C . GLY A 1 226 ? 19.758 -6.200 3.970 1.00 68.75 226 GLY A C 1
ATOM 1869 O O . GLY A 1 226 ? 19.854 -5.324 3.118 1.00 68.75 226 GLY A O 1
ATOM 1870 N N . ASP A 1 227 ? 19.786 -5.948 5.278 1.00 62.75 227 ASP A N 1
ATOM 1871 C CA . ASP A 1 227 ? 19.762 -4.609 5.903 1.00 62.75 227 ASP A CA 1
ATOM 1872 C C . ASP A 1 227 ? 21.047 -3.782 5.688 1.00 62.75 227 ASP A C 1
ATOM 1874 O O . ASP A 1 227 ? 21.198 -2.686 6.220 1.00 62.75 227 ASP A O 1
ATOM 1878 N N . SER A 1 228 ? 22.024 -4.314 4.948 1.00 75.88 228 SER A N 1
ATOM 1879 C CA . SER A 1 228 ? 23.320 -3.663 4.686 1.00 75.88 228 SER A CA 1
ATOM 1880 C C . SER A 1 228 ? 23.411 -3.006 3.306 1.00 75.88 228 SER A C 1
ATOM 1882 O O . SER A 1 228 ? 24.468 -2.490 2.948 1.00 75.88 228 SER A O 1
ATOM 1884 N N . THR A 1 229 ? 22.338 -3.042 2.513 1.00 85.62 229 THR A N 1
ATOM 1885 C CA . THR A 1 229 ? 22.294 -2.404 1.193 1.00 85.62 229 THR A CA 1
ATOM 1886 C C . THR A 1 229 ? 21.584 -1.055 1.248 1.00 85.62 229 THR A C 1
ATOM 1888 O O . THR A 1 229 ? 20.610 -0.881 1.969 1.00 85.62 229 THR A O 1
ATOM 1891 N N . VAL A 1 230 ? 22.036 -0.102 0.432 1.00 89.12 230 VAL A N 1
ATOM 1892 C CA . VAL A 1 230 ? 21.318 1.167 0.206 1.00 89.12 230 VAL A CA 1
ATOM 1893 C C . VAL A 1 230 ? 20.089 0.993 -0.698 1.00 89.12 230 VAL A C 1
ATOM 1895 O O . VAL A 1 230 ? 19.320 1.930 -0.885 1.00 89.12 230 VAL A O 1
ATOM 1898 N N . TYR A 1 231 ? 19.912 -0.202 -1.268 1.00 91.88 231 TYR A N 1
ATOM 1899 C CA . TYR A 1 231 ? 18.855 -0.541 -2.221 1.00 91.88 231 TYR A CA 1
ATOM 1900 C C . TYR A 1 231 ? 17.692 -1.316 -1.589 1.00 91.88 231 TYR A C 1
ATOM 1902 O O . TYR A 1 231 ? 16.848 -1.840 -2.315 1.00 91.88 231 TYR A O 1
ATOM 1910 N N . ALA A 1 232 ? 17.647 -1.439 -0.262 1.00 93.69 232 ALA A N 1
ATOM 1911 C CA . ALA A 1 232 ? 16.520 -2.041 0.436 1.00 93.69 232 ALA A CA 1
ATOM 1912 C C . ALA A 1 232 ? 16.325 -1.428 1.827 1.00 93.69 232 ALA A C 1
ATOM 1914 O O . ALA A 1 232 ? 17.278 -1.008 2.474 1.00 93.69 232 ALA A O 1
ATOM 1915 N N . ASP A 1 233 ? 15.074 -1.412 2.275 1.00 92.25 233 ASP A N 1
ATOM 1916 C CA . ASP A 1 233 ? 14.657 -1.069 3.633 1.00 92.25 233 ASP A CA 1
ATOM 1917 C C . ASP A 1 233 ? 13.554 -2.055 4.019 1.00 92.25 233 ASP A C 1
ATOM 1919 O O . ASP A 1 233 ? 12.418 -1.987 3.528 1.00 92.25 233 ASP A O 1
ATOM 1923 N N . ILE A 1 234 ? 13.936 -3.056 4.809 1.00 93.69 234 ILE A N 1
ATOM 1924 C CA . ILE A 1 234 ? 13.093 -4.193 5.159 1.00 93.69 234 ILE A CA 1
ATOM 1925 C C . ILE A 1 234 ? 13.073 -4.311 6.677 1.00 93.69 234 ILE A C 1
ATOM 1927 O O . ILE A 1 234 ? 14.113 -4.463 7.302 1.00 93.69 234 ILE A O 1
ATOM 1931 N N . TYR A 1 235 ? 11.888 -4.266 7.276 1.00 93.50 235 TYR A N 1
ATOM 1932 C CA . TYR A 1 235 ? 11.742 -4.453 8.715 1.00 93.50 235 TYR A CA 1
ATOM 1933 C C . TYR A 1 235 ? 10.364 -4.998 9.076 1.00 93.50 235 TYR A C 1
ATOM 1935 O O . TYR A 1 235 ? 9.367 -4.725 8.406 1.00 93.50 235 TYR A O 1
ATOM 1943 N N . GLU A 1 236 ? 10.321 -5.727 10.189 1.00 96.12 236 GLU A N 1
ATOM 1944 C CA . GLU A 1 236 ? 9.094 -6.159 10.851 1.00 96.12 236 GLU A CA 1
ATOM 1945 C C . GLU A 1 236 ? 9.113 -5.657 12.298 1.00 96.12 236 GLU A C 1
ATOM 1947 O O . GLU A 1 236 ? 10.059 -5.927 13.042 1.00 96.12 236 GLU A O 1
ATOM 1952 N N . VAL A 1 237 ? 8.096 -4.896 12.707 1.00 97.00 237 VAL A N 1
ATOM 1953 C CA . VAL A 1 237 ? 8.003 -4.332 14.064 1.00 97.00 237 VAL A CA 1
ATOM 1954 C C . VAL A 1 237 ? 6.605 -4.508 14.642 1.00 97.00 237 VAL A C 1
ATOM 1956 O O . VAL A 1 237 ? 5.613 -4.355 13.932 1.00 97.00 237 VAL A O 1
ATOM 1959 N N . LYS A 1 238 ? 6.529 -4.791 15.951 1.00 97.94 238 LYS A N 1
ATOM 1960 C CA . LYS A 1 238 ? 5.259 -5.031 16.663 1.00 97.94 238 LYS A CA 1
ATOM 1961 C C . LYS A 1 238 ? 5.087 -4.155 17.912 1.00 97.94 238 LYS A C 1
ATOM 1963 O O . LYS A 1 238 ? 5.146 -4.673 19.031 1.00 97.94 238 LYS A O 1
ATOM 1968 N N . PRO A 1 239 ? 4.981 -2.820 17.769 1.00 96.88 239 PRO A N 1
ATOM 1969 C CA . PRO A 1 239 ? 4.822 -1.936 18.917 1.00 96.88 239 PRO A CA 1
ATOM 1970 C C . PRO A 1 239 ? 3.448 -2.099 19.584 1.00 96.88 239 PRO A C 1
ATOM 1972 O O . PRO A 1 239 ? 2.471 -2.521 18.966 1.00 96.88 239 PRO A O 1
ATOM 1975 N N . GLN A 1 240 ? 3.382 -1.750 20.869 1.00 95.06 240 GLN A N 1
ATOM 1976 C CA . GLN A 1 240 ? 2.165 -1.806 21.676 1.00 95.06 240 GLN A CA 1
ATOM 1977 C C . GLN A 1 240 ? 1.981 -0.503 22.449 1.00 95.06 240 GLN A C 1
ATOM 1979 O O . GLN A 1 240 ? 2.939 0.043 22.997 1.00 95.06 240 GLN A O 1
ATOM 1984 N N . GLU A 1 241 ? 0.736 -0.048 22.534 1.00 95.00 241 GLU A N 1
ATOM 1985 C CA . GLU A 1 241 ? 0.328 1.159 23.241 1.00 95.00 241 GLU A CA 1
ATOM 1986 C C . GLU A 1 241 ? -0.833 0.843 24.194 1.00 95.00 241 GLU A C 1
ATOM 1988 O O . GLU A 1 241 ? -1.717 0.031 23.893 1.00 95.00 241 GLU A O 1
ATOM 1993 N N . ALA A 1 242 ? -0.847 1.480 25.367 1.00 92.50 242 ALA A N 1
ATOM 1994 C CA . ALA A 1 242 ? -1.932 1.344 26.333 1.00 92.50 242 ALA A CA 1
ATOM 1995 C C . ALA A 1 242 ? -2.152 2.637 27.131 1.00 92.50 242 ALA A C 1
ATOM 1997 O O . ALA A 1 242 ? -1.201 3.343 27.465 1.00 92.50 242 ALA A O 1
ATOM 1998 N N . ALA A 1 243 ? -3.411 2.918 27.462 1.00 91.94 243 ALA A N 1
ATOM 1999 C CA . ALA A 1 243 ? -3.847 4.025 28.307 1.00 91.94 243 ALA A CA 1
ATOM 2000 C C . ALA A 1 243 ? -5.016 3.584 29.209 1.00 91.94 243 ALA A C 1
ATOM 2002 O O . ALA A 1 243 ? -5.825 2.740 28.811 1.00 91.94 243 ALA A O 1
ATOM 2003 N N . ALA A 1 244 ? -5.103 4.156 30.413 1.00 83.75 244 ALA A N 1
ATOM 2004 C CA . ALA A 1 244 ? -6.133 3.881 31.419 1.00 83.75 244 ALA A CA 1
ATOM 2005 C C . ALA A 1 244 ? -6.518 5.152 32.193 1.00 83.75 244 ALA A C 1
ATOM 2007 O O . ALA A 1 244 ? -5.676 6.080 32.229 1.00 83.75 244 ALA A O 1
#

Secondary structure (DSSP, 8-state):
-EEEEE--S-EEE--S-TT--B-TT-SSGGG--B---S---EEESS-EEEEEEEEEEEEEEETTEEEEEEEEEEEEEE----GGGTT-GGGSPEEEEEEEEEEEEEEEEEETTEEEEEEEEEEEEEEEEESSSSTT-TT---GGG---TTTSS-SS----EEEEEEEEEEEEEEEEEEE-SSS-EEEEEEEEEEEEEEEEEEE-EETTTTS--SSTT---EE---STT-TTEEEEEE--EEEE-